Protein AF-0000000080752736 (afdb_homodimer)

Structure (mmCIF, N/CA/C/O backbone):
data_AF-0000000080752736-model_v1
#
loop_
_entity.id
_entity.type
_entity.pdbx_description
1 polymer 'SAM-dependent methyltransferase'
#
loop_
_atom_site.group_PDB
_atom_site.id
_atom_site.type_symbol
_atom_site.label_atom_id
_atom_site.label_alt_id
_atom_site.label_comp_id
_atom_site.label_asym_id
_atom_site.label_entity_id
_atom_site.label_seq_id
_atom_site.pdbx_PDB_ins_code
_atom_site.Cartn_x
_atom_site.Cartn_y
_atom_site.Cartn_z
_atom_site.occupancy
_atom_site.B_iso_or_equiv
_atom_site.auth_seq_id
_atom_site.auth_comp_id
_atom_site.auth_asym_id
_atom_site.auth_atom_id
_atom_site.pdbx_PDB_model_num
ATOM 1 N N . MET A 1 1 ? 102.438 51.156 50.875 1 28.03 1 MET A N 1
ATOM 2 C CA . MET A 1 1 ? 101.062 50.906 50.594 1 28.03 1 MET A CA 1
ATOM 3 C C . MET A 1 1 ? 100.812 50.75 49.094 1 28.03 1 MET A C 1
ATOM 5 O O . MET A 1 1 ? 99.812 51.281 48.562 1 28.03 1 MET A O 1
ATOM 9 N N . ARG A 1 2 ? 101.875 50.375 48.281 1 26.94 2 ARG A N 1
ATOM 10 C CA . ARG A 1 2 ? 102.062 50.5 46.844 1 26.94 2 ARG A CA 1
ATOM 11 C C . ARG A 1 2 ? 101.062 49.688 46.094 1 26.94 2 ARG A C 1
ATOM 13 O O . ARG A 1 2 ? 100.438 48.781 46.625 1 26.94 2 ARG A O 1
ATOM 20 N N . GLU A 1 3 ? 100.75 50.062 44.812 1 27.67 3 GLU A N 1
ATOM 21 C CA . GLU A 1 3 ? 99.938 50.125 43.562 1 27.67 3 GLU A CA 1
ATOM 22 C C . GLU A 1 3 ? 100 48.812 42.812 1 27.67 3 GLU A C 1
ATOM 24 O O . GLU A 1 3 ? 101 48.531 42.156 1 27.67 3 GLU A O 1
ATOM 29 N N . ARG A 1 4 ? 99.812 47.625 43.406 1 26.61 4 ARG A N 1
ATOM 30 C CA . ARG A 1 4 ? 99.938 46.344 42.688 1 26.61 4 ARG A CA 1
ATOM 31 C C . ARG A 1 4 ? 99.125 46.344 41.406 1 26.61 4 ARG A C 1
ATOM 33 O O . ARG A 1 4 ? 97.875 46.594 41.438 1 26.61 4 ARG A O 1
ATOM 40 N N . LYS A 1 5 ? 99.75 46.625 40.25 1 30.11 5 LYS A N 1
ATOM 41 C CA . LYS A 1 5 ? 99.375 46.688 38.844 1 30.11 5 LYS A CA 1
ATOM 42 C C . LYS A 1 5 ? 98.625 45.406 38.406 1 30.11 5 LYS A C 1
ATOM 44 O O . LYS A 1 5 ? 99.188 44.312 38.531 1 30.11 5 LYS A O 1
ATOM 49 N N . ALA A 1 6 ? 97.312 45.406 38.562 1 27.72 6 ALA A N 1
ATOM 50 C CA . ALA A 1 6 ? 96.312 44.375 38.25 1 27.72 6 ALA A CA 1
ATOM 51 C C . ALA A 1 6 ? 96.438 43.938 36.812 1 27.72 6 ALA A C 1
ATOM 53 O O . ALA A 1 6 ? 96.438 44.75 35.906 1 27.72 6 ALA A O 1
ATOM 54 N N . LYS A 1 7 ? 97.125 42.844 36.5 1 26 7 LYS A N 1
ATOM 55 C CA . LYS A 1 7 ? 97.375 42.094 35.281 1 26 7 LYS A CA 1
ATOM 56 C C . LYS A 1 7 ? 96.062 41.875 34.5 1 26 7 LYS A C 1
ATOM 58 O O . LYS A 1 7 ? 95.125 41.406 35.062 1 26 7 LYS A O 1
ATOM 63 N N . ARG A 1 8 ? 95.875 42.562 33.375 1 27.08 8 ARG A N 1
ATOM 64 C CA . ARG A 1 8 ? 94.875 42.75 32.312 1 27.08 8 ARG A CA 1
ATOM 65 C C . ARG A 1 8 ? 94.625 41.438 31.547 1 27.08 8 ARG A C 1
ATOM 67 O O . ARG A 1 8 ? 95.5 41 30.781 1 27.08 8 ARG A O 1
ATOM 74 N N . GLU A 1 9 ? 94.375 40.312 32.312 1 24.67 9 GLU A N 1
ATOM 75 C CA . GLU A 1 9 ? 94.312 39.062 31.562 1 24.67 9 GLU A CA 1
ATOM 76 C C . GLU A 1 9 ? 93.312 39.219 30.375 1 24.67 9 GLU A C 1
ATOM 78 O O . GLU A 1 9 ? 92.25 39.719 30.516 1 24.67 9 GLU A O 1
ATOM 83 N N . LYS A 1 10 ? 93.812 39.188 29.125 1 25.72 10 LYS A N 1
ATOM 84 C CA . LYS A 1 10 ? 93.375 39.281 27.75 1 25.72 10 LYS A CA 1
ATOM 85 C C . LYS A 1 10 ? 92.312 38.219 27.453 1 25.72 10 LYS A C 1
ATOM 87 O O . LYS A 1 10 ? 92.562 37 27.562 1 25.72 10 LYS A O 1
ATOM 92 N N . THR A 1 11 ? 91 38.312 27.938 1 28.19 11 THR A N 1
ATOM 93 C CA . THR A 1 11 ? 89.938 37.406 27.734 1 28.19 11 THR A CA 1
ATOM 94 C C . THR A 1 11 ? 89.688 37.156 26.25 1 28.19 11 THR A C 1
ATOM 96 O O . THR A 1 11 ? 89.562 38.125 25.484 1 28.19 11 THR A O 1
ATOM 99 N N . GLY A 1 12 ? 90.312 36.156 25.594 1 24.42 12 GLY A N 1
ATOM 100 C CA . GLY A 1 12 ? 90.312 35.688 24.234 1 24.42 12 GLY A CA 1
ATOM 101 C C . GLY A 1 12 ? 88.875 35.562 23.672 1 24.42 12 GLY A C 1
ATOM 102 O O . GLY A 1 12 ? 87.938 35.312 24.406 1 24.42 12 GLY A O 1
ATOM 103 N N . THR A 1 13 ? 88.5 36.375 22.672 1 28.17 13 THR A N 1
ATOM 104 C CA . THR A 1 13 ? 87.312 36.656 21.875 1 28.17 13 THR A CA 1
ATOM 105 C C . THR A 1 13 ? 86.812 35.406 21.141 1 28.17 13 THR A C 1
ATOM 107 O O . THR A 1 13 ? 87.562 34.844 20.328 1 28.17 13 THR A O 1
ATOM 110 N N . PRO A 1 14 ? 86.188 34.438 21.812 1 29.11 14 PRO A N 1
ATOM 111 C CA . PRO A 1 14 ? 85.875 33.25 21.062 1 29.11 14 PRO A CA 1
ATOM 112 C C . PRO A 1 14 ? 85.062 33.531 19.781 1 29.11 14 PRO A C 1
ATOM 114 O O . PRO A 1 14 ? 84.312 34.5 19.734 1 29.11 14 PRO A O 1
ATOM 117 N N . ALA A 1 15 ? 85.625 33.281 18.625 1 26.02 15 ALA A N 1
ATOM 118 C CA . ALA A 1 15 ? 85.125 33.406 17.266 1 26.02 15 ALA A CA 1
ATOM 119 C C . ALA A 1 15 ? 83.75 32.75 17.094 1 26.02 15 ALA A C 1
ATOM 121 O O . ALA A 1 15 ? 83.5 31.703 17.672 1 26.02 15 ALA A O 1
ATOM 122 N N . SER A 1 16 ? 82.688 33.5 16.641 1 25.53 16 SER A N 1
ATOM 123 C CA . SER A 1 16 ? 81.25 33.375 16.359 1 25.53 16 SER A CA 1
ATOM 124 C C . SER A 1 16 ? 81 32.406 15.203 1 25.53 16 SER A C 1
ATOM 126 O O . SER A 1 16 ? 81.5 32.625 14.094 1 25.53 16 SER A O 1
ATOM 128 N N . THR A 1 17 ? 81.125 31.062 15.398 1 27.03 17 THR A N 1
ATOM 129 C CA . THR A 1 17 ? 80.875 30.094 14.336 1 27.03 17 THR A CA 1
ATOM 130 C C . THR A 1 17 ? 79.5 30.328 13.703 1 27.03 17 THR A C 1
ATOM 132 O O . THR A 1 17 ? 78.5 30.391 14.414 1 27.03 17 THR A O 1
ATOM 135 N N . ALA A 1 18 ? 79.438 31.109 12.641 1 26.72 18 ALA A N 1
ATOM 136 C CA . ALA A 1 18 ? 78.375 31.469 11.75 1 26.72 18 ALA A CA 1
ATOM 137 C C . ALA A 1 18 ? 77.625 30.219 11.266 1 26.72 18 ALA A C 1
ATOM 139 O O . ALA A 1 18 ? 78.25 29.328 10.648 1 26.72 18 ALA A O 1
ATOM 140 N N . GLY A 1 19 ? 76.75 29.656 12.062 1 23.19 19 GLY A N 1
ATOM 141 C CA . GLY A 1 19 ? 75.938 28.484 11.758 1 23.19 19 GLY A CA 1
ATOM 142 C C . GLY A 1 19 ? 75.188 28.609 10.445 1 23.19 19 GLY A C 1
ATOM 143 O O . GLY A 1 19 ? 74.625 29.656 10.156 1 23.19 19 GLY A O 1
ATOM 144 N N . VAL A 1 20 ? 75.688 27.969 9.344 1 28.59 20 VAL A N 1
ATOM 145 C CA . VAL A 1 20 ? 75.125 27.812 8.008 1 28.59 20 VAL A CA 1
ATOM 146 C C . VAL A 1 20 ? 73.688 27.375 8.102 1 28.59 20 VAL A C 1
ATOM 148 O O . VAL A 1 20 ? 73.375 26.312 8.672 1 28.59 20 VAL A O 1
ATOM 151 N N . ARG A 1 21 ? 72.75 28.328 8.148 1 27.38 21 ARG A N 1
ATOM 152 C CA . ARG A 1 21 ? 71.312 28.125 8.094 1 27.38 21 ARG A CA 1
ATOM 153 C C . ARG A 1 21 ? 70.875 27.328 6.852 1 27.38 21 ARG A C 1
ATOM 155 O O . ARG A 1 21 ? 71.125 27.781 5.723 1 27.38 21 ARG A O 1
ATOM 162 N N . ARG A 1 22 ? 71.125 26.016 6.867 1 29.41 22 ARG A N 1
ATOM 163 C CA . ARG A 1 22 ? 70.625 25.188 5.781 1 29.41 22 ARG A CA 1
ATOM 164 C C . ARG A 1 22 ? 69.188 25.484 5.484 1 29.41 22 ARG A C 1
ATOM 166 O O . ARG A 1 22 ? 68.312 25.297 6.352 1 29.41 22 ARG A O 1
ATOM 173 N N . TRP A 1 23 ? 68.938 26.438 4.586 1 29.09 23 TRP A N 1
ATOM 174 C CA . TRP A 1 23 ? 67.625 26.719 4.039 1 29.09 23 TRP A CA 1
ATOM 175 C C . TRP A 1 23 ? 66.938 25.453 3.512 1 29.09 23 TRP A C 1
ATOM 177 O O . TRP A 1 23 ? 67.5 24.812 2.6 1 29.09 23 TRP A O 1
ATOM 187 N N . THR A 1 24 ? 66.625 24.469 4.398 1 27.28 24 THR A N 1
ATOM 188 C CA . THR A 1 24 ? 65.812 23.359 3.842 1 27.28 24 THR A CA 1
ATOM 189 C C . THR A 1 24 ? 64.625 23.906 3.047 1 27.28 24 THR A C 1
ATOM 191 O O . THR A 1 24 ? 63.812 24.625 3.588 1 27.28 24 THR A O 1
ATOM 194 N N . ILE A 1 25 ? 64.875 24.109 1.808 1 27.25 25 ILE A N 1
ATOM 195 C CA . ILE A 1 25 ? 63.844 24.438 0.853 1 27.25 25 ILE A CA 1
ATOM 196 C C . ILE A 1 25 ? 62.688 23.438 1.011 1 27.25 25 ILE A C 1
ATOM 198 O O . ILE A 1 25 ? 62.844 22.234 0.802 1 27.25 25 ILE A O 1
ATOM 202 N N . ALA A 1 26 ? 61.906 23.609 2.016 1 30.75 26 ALA A N 1
ATOM 203 C CA . ALA A 1 26 ? 60.688 22.781 2.061 1 30.75 26 ALA A CA 1
ATOM 204 C C . ALA A 1 26 ? 59.906 22.875 0.753 1 30.75 26 ALA A C 1
ATOM 206 O O . ALA A 1 26 ? 59.438 23.953 0.38 1 30.75 26 ALA A O 1
ATOM 207 N N . LEU A 1 27 ? 60.344 22.141 -0.278 1 32.66 27 LEU A N 1
ATOM 208 C CA . LEU A 1 27 ? 59.5 22.016 -1.467 1 32.66 27 LEU A CA 1
ATOM 209 C C . LEU A 1 27 ? 58.062 21.719 -1.085 1 32.66 27 LEU A C 1
ATOM 211 O O . LEU A 1 27 ? 57.781 20.703 -0.45 1 32.66 27 LEU A O 1
ATOM 215 N N . VAL A 1 28 ? 57.312 22.719 -0.854 1 31.55 28 VAL A N 1
ATOM 216 C CA . VAL A 1 28 ? 55.875 22.609 -0.73 1 31.55 28 VAL A CA 1
ATOM 217 C C . VAL A 1 28 ? 55.281 21.938 -1.975 1 31.55 28 VAL A C 1
ATOM 219 O O . VAL A 1 28 ? 55.344 22.5 -3.072 1 31.55 28 VAL A O 1
ATOM 222 N N . PHE A 1 29 ? 55.562 20.656 -2.104 1 31.23 29 PHE A N 1
ATOM 223 C CA . PHE A 1 29 ? 54.781 20 -3.166 1 31.23 29 PHE A CA 1
ATOM 224 C C . PHE A 1 29 ? 53.344 20.453 -3.129 1 31.23 29 PHE A C 1
ATOM 226 O O . PHE A 1 29 ? 52.688 20.406 -2.074 1 31.23 29 PHE A O 1
ATOM 233 N N . ALA A 1 30 ? 52.938 21.375 -3.986 1 29.97 30 ALA A N 1
ATOM 234 C CA . ALA A 1 30 ? 51.562 21.703 -4.273 1 29.97 30 ALA A CA 1
ATOM 235 C C . ALA A 1 30 ? 50.719 20.438 -4.477 1 29.97 30 ALA A C 1
ATOM 237 O O . ALA A 1 30 ? 51.031 19.609 -5.332 1 29.97 30 ALA A O 1
ATOM 238 N N . ALA A 1 31 ? 50.219 19.891 -3.422 1 28.36 31 ALA A N 1
ATOM 239 C CA . ALA A 1 31 ? 49.25 18.812 -3.545 1 28.36 31 ALA A CA 1
ATOM 240 C C . ALA A 1 31 ? 48.25 19.078 -4.668 1 28.36 31 ALA A C 1
ATOM 242 O O . ALA A 1 31 ? 47.719 20.188 -4.773 1 28.36 31 ALA A O 1
ATOM 243 N N . ARG A 1 32 ? 48.469 18.469 -5.82 1 32.56 32 ARG A N 1
ATOM 244 C CA . ARG A 1 32 ? 47.438 18.453 -6.871 1 32.56 32 ARG A CA 1
ATOM 245 C C . ARG A 1 32 ? 46.031 18.312 -6.285 1 32.56 32 ARG A C 1
ATOM 247 O O . ARG A 1 32 ? 45.812 17.516 -5.371 1 32.56 32 ARG A O 1
ATOM 254 N N . PRO A 1 33 ? 45.188 19.359 -6.492 1 29.11 33 PRO A N 1
ATOM 255 C CA . PRO A 1 33 ? 43.844 19.141 -6.02 1 29.11 33 PRO A CA 1
ATOM 256 C C . PRO A 1 33 ? 43.281 17.781 -6.449 1 29.11 33 PRO A C 1
ATOM 258 O O . PRO A 1 33 ? 43.438 17.391 -7.605 1 29.11 33 PRO A O 1
ATOM 261 N N . THR A 1 34 ? 43.344 16.797 -5.605 1 27.95 34 THR A N 1
ATOM 262 C CA . THR A 1 34 ? 42.531 15.602 -5.883 1 27.95 34 THR A CA 1
ATOM 263 C C . THR A 1 34 ? 41.156 15.984 -6.414 1 27.95 34 THR A C 1
ATOM 265 O O . THR A 1 34 ? 40.438 16.781 -5.797 1 27.95 34 THR A O 1
ATOM 268 N N . ARG A 1 35 ? 41.031 16 -7.723 1 26.84 35 ARG A N 1
ATOM 269 C CA . ARG A 1 35 ? 39.656 16 -8.25 1 26.84 35 ARG A CA 1
ATOM 270 C C . ARG A 1 35 ? 38.75 15.109 -7.422 1 26.84 35 ARG A C 1
ATOM 272 O O . ARG A 1 35 ? 38.938 13.891 -7.387 1 26.84 35 ARG A O 1
ATOM 279 N N . LEU A 1 36 ? 38.438 15.516 -6.258 1 28.45 36 LEU A N 1
ATOM 280 C CA . LEU A 1 36 ? 37.281 14.812 -5.715 1 28.45 36 LEU A CA 1
ATOM 281 C C . LEU A 1 36 ? 36.281 14.516 -6.809 1 28.45 36 LEU A C 1
ATOM 283 O O . LEU A 1 36 ? 35.688 15.445 -7.395 1 28.45 36 LEU A O 1
ATOM 287 N N . GLY A 1 37 ? 36.562 13.578 -7.668 1 27.92 37 GLY A N 1
ATOM 288 C CA . GLY A 1 37 ? 35.5 13.078 -8.516 1 27.92 37 GLY A CA 1
ATOM 289 C C . GLY A 1 37 ? 34.156 13.094 -7.828 1 27.92 37 GLY A C 1
ATOM 290 O O . GLY A 1 37 ? 33.969 12.5 -6.762 1 27.92 37 GLY A O 1
ATOM 291 N N . GLN A 1 38 ? 33.5 14.18 -7.824 1 26.17 38 GLN A N 1
ATOM 292 C CA . GLN A 1 38 ? 32.094 14.203 -7.527 1 26.17 38 GLN A CA 1
ATOM 293 C C . GLN A 1 38 ? 31.375 12.984 -8.109 1 26.17 38 GLN A C 1
ATOM 295 O O . GLN A 1 38 ? 31.031 12.969 -9.297 1 26.17 38 GLN A O 1
ATOM 300 N N . GLY A 1 39 ? 32 11.828 -8 1 26.42 39 GLY A N 1
ATOM 301 C CA . GLY A 1 39 ? 31.047 10.789 -8.352 1 26.42 39 GLY A CA 1
ATOM 302 C C . GLY A 1 39 ? 29.641 11.062 -7.844 1 26.42 39 GLY A C 1
ATOM 303 O O . GLY A 1 39 ? 29.422 11.133 -6.633 1 26.42 39 GLY A O 1
ATOM 304 N N . ALA A 1 40 ? 29.031 11.914 -8.414 1 29.05 40 ALA A N 1
ATOM 305 C CA . ALA A 1 40 ? 27.578 11.867 -8.195 1 29.05 40 ALA A CA 1
ATOM 306 C C . ALA A 1 40 ? 27.109 10.445 -7.918 1 29.05 40 ALA A C 1
ATOM 308 O O . ALA A 1 40 ? 27.344 9.539 -8.727 1 29.05 40 ALA A O 1
ATOM 309 N N . MET A 1 41 ? 27.281 9.953 -6.734 1 27.47 41 MET A N 1
ATOM 310 C CA . MET A 1 41 ? 26.531 8.734 -6.484 1 27.47 41 MET A CA 1
ATOM 311 C C . MET A 1 41 ? 25.234 8.711 -7.309 1 27.47 41 MET A C 1
ATOM 313 O O . MET A 1 41 ? 24.438 9.648 -7.238 1 27.47 41 MET A O 1
ATOM 317 N N . ASN A 1 42 ? 25.281 8.469 -8.523 1 29.73 42 ASN A N 1
ATOM 318 C CA . ASN A 1 42 ? 24.031 8.039 -9.148 1 29.73 42 ASN A CA 1
ATOM 319 C C . ASN A 1 42 ? 23.062 7.457 -8.125 1 29.73 42 ASN A C 1
ATOM 321 O O . ASN A 1 42 ? 23.312 6.387 -7.566 1 29.73 42 ASN A O 1
ATOM 325 N N . GLN A 1 43 ? 22.828 8.141 -7.035 1 31.45 43 GLN A N 1
ATOM 326 C CA . GLN A 1 43 ? 21.672 7.602 -6.312 1 31.45 43 GLN A CA 1
ATOM 327 C C . GLN A 1 43 ? 20.719 6.875 -7.258 1 31.45 43 GLN A C 1
ATOM 329 O O . GLN A 1 43 ? 19.875 7.508 -7.895 1 31.45 43 GLN A O 1
ATOM 334 N N . GLY A 1 44 ? 21.188 6.25 -8.289 1 36.5 44 GLY A N 1
ATOM 335 C CA . GLY A 1 44 ? 20.328 5.375 -9.078 1 36.5 44 GLY A CA 1
ATOM 336 C C . GLY A 1 44 ? 19.172 4.805 -8.281 1 36.5 44 GLY A C 1
ATOM 337 O O . GLY A 1 44 ? 19.344 4.348 -7.152 1 36.5 44 GLY A O 1
ATOM 338 N N . THR A 1 45 ? 18.078 5.473 -8.242 1 44.22 45 THR A N 1
ATOM 339 C CA . THR A 1 45 ? 16.922 4.754 -7.699 1 44.22 45 THR A CA 1
ATOM 340 C C . THR A 1 45 ? 17.125 3.246 -7.84 1 44.22 45 THR A C 1
ATOM 342 O O . THR A 1 45 ? 17.266 2.734 -8.953 1 44.22 45 THR A O 1
ATOM 345 N N . MET A 1 46 ? 18.062 2.686 -7.238 1 50.88 46 MET A N 1
ATOM 346 C CA . MET A 1 46 ? 18.125 1.23 -7.352 1 50.88 46 MET A CA 1
ATOM 347 C C . MET A 1 46 ? 16.75 0.637 -7.617 1 50.88 46 MET A C 1
ATOM 349 O O . MET A 1 46 ? 15.836 0.811 -6.816 1 50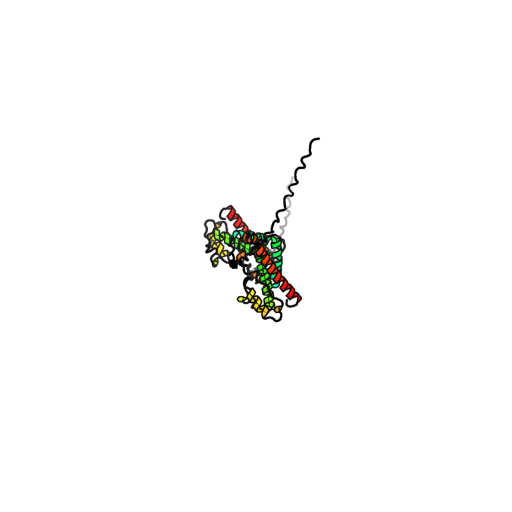.88 46 MET A O 1
ATOM 353 N N . ASP A 1 47 ? 16.312 0.704 -8.82 1 69.38 47 ASP A N 1
ATOM 354 C CA . ASP A 1 47 ? 15.125 -0.034 -9.234 1 69.38 47 ASP A CA 1
ATOM 355 C C . ASP A 1 47 ? 15.094 -1.431 -8.617 1 69.38 47 ASP A C 1
ATOM 357 O O . ASP A 1 47 ? 15.992 -2.242 -8.875 1 69.38 47 ASP A O 1
ATOM 361 N N . MET A 1 48 ? 14.555 -1.475 -7.398 1 85.75 48 MET A N 1
ATOM 362 C CA . MET A 1 48 ? 14.438 -2.773 -6.742 1 85.75 48 MET A CA 1
ATOM 363 C C . MET A 1 48 ? 13.68 -3.764 -7.613 1 85.75 48 MET A C 1
ATOM 365 O O . MET A 1 48 ? 12.562 -3.475 -8.055 1 85.75 48 MET A O 1
ATOM 369 N N . ASP A 1 49 ? 14.297 -4.867 -7.852 1 88.88 49 ASP A N 1
ATOM 370 C CA . ASP A 1 49 ? 13.703 -5.863 -8.742 1 88.88 49 ASP A CA 1
ATOM 371 C C . ASP A 1 49 ? 12.414 -6.43 -8.141 1 88.88 49 ASP A C 1
ATOM 373 O O . ASP A 1 49 ? 12.352 -6.703 -6.945 1 88.88 49 ASP A O 1
ATOM 377 N N . THR A 1 50 ? 11.516 -6.645 -9.023 1 94.88 50 THR A N 1
ATOM 378 C CA . THR A 1 50 ? 10.242 -7.242 -8.648 1 94.88 50 THR A CA 1
ATOM 379 C C . THR A 1 50 ? 10.414 -8.719 -8.297 1 94.88 50 THR A C 1
ATOM 381 O O . THR A 1 50 ? 11.141 -9.445 -8.992 1 94.88 50 THR A O 1
ATOM 384 N N . ASP A 1 51 ? 9.852 -9.172 -7.203 1 97.31 51 ASP A N 1
ATOM 385 C CA . ASP A 1 51 ? 9.727 -10.562 -6.773 1 97.31 51 ASP A CA 1
ATOM 386 C C . ASP A 1 51 ? 8.336 -10.836 -6.203 1 97.31 51 ASP A C 1
ATOM 388 O O . ASP A 1 51 ? 8.141 -10.797 -4.984 1 97.31 51 ASP A O 1
ATOM 392 N N . PHE A 1 52 ? 7.477 -11.234 -7.105 1 98.25 52 PHE A N 1
ATOM 393 C CA . PHE A 1 52 ? 6.078 -11.391 -6.727 1 98.25 52 PHE A CA 1
ATOM 394 C C . PHE A 1 52 ? 5.926 -12.469 -5.656 1 98.25 52 PHE A C 1
ATOM 396 O O . PHE A 1 52 ? 5.051 -12.375 -4.793 1 98.25 52 PHE A O 1
ATOM 403 N N . LEU A 1 53 ? 6.766 -13.422 -5.707 1 98.81 53 LEU A N 1
ATOM 404 C CA . LEU A 1 53 ? 6.625 -14.508 -4.738 1 98.81 53 LEU A CA 1
ATOM 405 C C . LEU A 1 53 ? 6.973 -14.031 -3.332 1 98.81 53 LEU A C 1
ATOM 407 O O . LEU A 1 53 ? 6.203 -14.234 -2.393 1 98.81 53 LEU A O 1
ATOM 411 N N . ASP A 1 54 ? 8.086 -13.422 -3.258 1 98.88 54 ASP A N 1
ATOM 412 C CA . ASP A 1 54 ? 8.461 -12.914 -1.942 1 98.88 54 ASP A CA 1
ATOM 413 C C . ASP A 1 54 ? 7.477 -11.852 -1.46 1 98.88 54 ASP A C 1
ATOM 415 O O . ASP A 1 54 ? 7.121 -11.812 -0.28 1 98.88 54 ASP A O 1
ATOM 419 N N . ALA A 1 55 ? 7.07 -10.984 -2.348 1 98.81 55 ALA A N 1
ATOM 420 C CA . ALA A 1 55 ? 6.109 -9.945 -1.988 1 98.81 55 ALA A CA 1
ATOM 421 C C . ALA A 1 55 ? 4.797 -10.562 -1.508 1 98.81 55 ALA A C 1
ATOM 423 O O . ALA A 1 55 ? 4.223 -10.109 -0.513 1 98.81 55 ALA A O 1
ATOM 424 N N . HIS A 1 56 ? 4.355 -11.594 -2.219 1 98.94 56 HIS A N 1
ATOM 425 C CA . HIS A 1 56 ? 3.164 -12.32 -1.799 1 98.94 56 HIS A CA 1
ATOM 426 C C . HIS A 1 56 ? 3.295 -12.812 -0.36 1 98.94 56 HIS A C 1
ATOM 428 O O . HIS A 1 56 ? 2.406 -12.578 0.462 1 98.94 56 HIS A O 1
ATOM 434 N N . ARG A 1 57 ? 4.367 -13.398 -0.066 1 98.88 57 ARG A N 1
ATOM 435 C CA . ARG A 1 57 ? 4.57 -14.008 1.246 1 98.88 57 ARG A CA 1
ATOM 436 C C . ARG A 1 57 ? 4.645 -12.938 2.336 1 98.88 57 ARG A C 1
ATOM 438 O O . ARG A 1 57 ? 3.98 -13.055 3.367 1 98.88 57 ARG A O 1
ATOM 445 N N . ARG A 1 58 ? 5.371 -11.969 2.053 1 98.75 58 ARG A N 1
ATOM 446 C CA . ARG A 1 58 ? 5.574 -10.984 3.109 1 98.75 58 ARG A CA 1
ATOM 447 C C . ARG A 1 58 ? 4.305 -10.18 3.363 1 98.75 58 ARG A C 1
ATOM 449 O O . ARG A 1 58 ? 4.008 -9.828 4.508 1 98.75 58 ARG A O 1
ATOM 456 N N . HIS A 1 59 ? 3.568 -9.844 2.318 1 98.94 59 HIS A N 1
ATOM 457 C CA . HIS A 1 59 ? 2.324 -9.109 2.527 1 98.94 59 HIS A CA 1
ATOM 458 C C . HIS A 1 59 ? 1.312 -9.945 3.295 1 98.94 59 HIS A C 1
ATOM 460 O O . HIS A 1 59 ? 0.582 -9.43 4.145 1 98.94 59 HIS A O 1
ATOM 466 N N . TRP A 1 60 ? 1.297 -11.234 3.049 1 98.94 60 TRP A N 1
ATOM 467 C CA . TRP A 1 60 ? 0.433 -12.109 3.834 1 98.94 60 TRP A CA 1
ATOM 468 C C . TRP A 1 60 ? 0.855 -12.117 5.301 1 98.94 60 TRP A C 1
ATOM 470 O O . TRP A 1 60 ? 0.029 -11.914 6.191 1 98.94 60 TRP A O 1
ATOM 480 N N . GLU A 1 61 ? 2.113 -12.336 5.527 1 98.94 61 GLU A N 1
ATOM 481 C CA . GLU A 1 61 ? 2.639 -12.422 6.887 1 98.94 61 GLU A CA 1
ATOM 482 C C . GLU A 1 61 ? 2.324 -11.156 7.68 1 98.94 61 GLU A C 1
ATOM 484 O O . GLU A 1 61 ? 1.88 -11.227 8.828 1 98.94 61 GLU A O 1
ATOM 489 N N . ASP A 1 62 ? 2.555 -10.07 7.039 1 98.94 62 ASP A N 1
ATOM 490 C CA . ASP A 1 62 ? 2.367 -8.797 7.73 1 98.94 62 ASP A CA 1
ATOM 491 C C . ASP A 1 62 ? 0.883 -8.469 7.883 1 98.94 62 ASP A C 1
ATOM 493 O O . ASP A 1 62 ? 0.477 -7.859 8.875 1 98.94 62 ASP A O 1
ATOM 497 N N . ALA A 1 63 ? 0.081 -8.844 6.895 1 98.94 63 ALA A N 1
ATOM 498 C CA . ALA A 1 63 ? -1.365 -8.695 7.039 1 98.94 63 ALA A CA 1
ATOM 499 C C . ALA A 1 63 ? -1.879 -9.477 8.242 1 98.94 63 ALA A C 1
ATOM 501 O O . ALA A 1 63 ? -2.707 -8.977 9.008 1 98.94 63 ALA A O 1
ATOM 502 N N . GLU A 1 64 ? -1.366 -10.656 8.422 1 98.94 64 GLU A N 1
ATOM 503 C CA . GLU A 1 64 ? -1.79 -11.492 9.539 1 98.94 64 GLU A CA 1
ATOM 504 C C . GLU A 1 64 ? -1.394 -10.867 10.875 1 98.94 64 GLU A C 1
ATOM 506 O O . GLU A 1 64 ? -2.17 -10.891 11.836 1 98.94 64 GLU A O 1
ATOM 511 N N . LEU A 1 65 ? -0.229 -10.367 10.875 1 98.88 65 LEU A N 1
ATOM 512 C CA . LEU A 1 65 ? 0.189 -9.68 12.102 1 98.88 65 LEU A CA 1
ATOM 513 C C . LEU A 1 65 ? -0.758 -8.531 12.43 1 98.88 65 LEU A C 1
ATOM 515 O O . LEU A 1 65 ? -1.18 -8.383 13.578 1 98.88 65 LEU A O 1
ATOM 519 N N . LEU A 1 66 ? -1.043 -7.746 11.453 1 98.94 66 LEU A N 1
ATOM 520 C CA . LEU A 1 66 ? -1.943 -6.617 11.656 1 98.94 66 LEU A CA 1
ATOM 521 C C . LEU A 1 66 ? -3.344 -7.098 12.016 1 98.94 66 LEU A C 1
ATOM 523 O O . LEU A 1 66 ? -3.984 -6.543 12.914 1 98.94 66 LEU A O 1
ATOM 527 N N . TYR A 1 67 ? -3.781 -8.133 11.367 1 98.81 67 TYR A N 1
ATOM 528 C CA . TYR A 1 67 ? -5.094 -8.711 11.641 1 98.81 67 TYR A CA 1
ATOM 529 C C . TYR A 1 67 ? -5.188 -9.18 13.086 1 98.81 67 TYR A C 1
ATOM 531 O O . TYR A 1 67 ? -6.168 -8.891 13.781 1 98.81 67 TYR A O 1
ATOM 539 N N . GLU A 1 68 ? -4.211 -9.789 13.531 1 98.44 68 GLU A N 1
ATOM 540 C CA . GLU A 1 68 ? -4.191 -10.359 14.875 1 98.44 68 GLU A CA 1
ATOM 541 C C . GLU A 1 68 ? -4.164 -9.266 15.945 1 98.44 68 GLU A C 1
ATOM 543 O O . GLU A 1 68 ? -4.5 -9.508 17.109 1 98.44 68 GLU A O 1
ATOM 548 N N . THR A 1 69 ? -3.795 -8.109 15.57 1 98.06 69 THR A N 1
ATOM 549 C CA . THR A 1 69 ? -3.744 -6.992 16.5 1 98.06 69 THR A CA 1
ATOM 550 C C . THR A 1 69 ? -4.883 -6.012 16.234 1 98.06 69 THR A C 1
ATOM 552 O O . THR A 1 69 ? -4.805 -4.844 16.625 1 98.06 69 THR A O 1
ATOM 555 N N . ALA A 1 70 ? -5.824 -6.422 15.477 1 98.25 70 ALA A N 1
ATOM 556 C CA . ALA A 1 70 ? -7.086 -5.723 15.234 1 98.25 70 ALA A CA 1
ATOM 557 C C . ALA A 1 70 ? -6.855 -4.434 14.453 1 98.25 70 ALA A C 1
ATOM 559 O O . ALA A 1 70 ? -7.535 -3.432 14.688 1 98.25 70 ALA A O 1
ATOM 560 N N . ARG A 1 71 ? -5.883 -4.48 13.641 1 98.56 71 ARG A N 1
ATOM 561 C CA . ARG A 1 71 ? -5.605 -3.387 12.719 1 98.56 71 ARG A CA 1
ATOM 562 C C . ARG A 1 71 ? -6.156 -3.686 11.328 1 98.56 71 ARG A C 1
ATOM 564 O O . ARG A 1 71 ? -5.395 -3.822 10.367 1 98.56 71 ARG A O 1
ATOM 571 N N . TRP A 1 72 ? -7.418 -3.551 11.188 1 98.69 72 TRP A N 1
ATOM 572 C CA . TRP A 1 72 ? -8.188 -4.141 10.094 1 98.69 72 TRP A CA 1
ATOM 573 C C . TRP A 1 72 ? -7.906 -3.426 8.773 1 98.69 72 TRP A C 1
ATOM 575 O O . TRP A 1 72 ? -7.797 -4.066 7.727 1 98.69 72 TRP A O 1
ATOM 585 N N . ALA A 1 73 ? -7.793 -2.148 8.797 1 98.75 73 ALA A N 1
ATOM 586 C CA . ALA A 1 73 ? -7.672 -1.366 7.566 1 98.75 73 ALA A CA 1
ATOM 587 C C . ALA A 1 73 ? -6.418 -1.752 6.793 1 98.75 73 ALA A C 1
ATOM 589 O O . ALA A 1 73 ? -6.492 -2.104 5.613 1 98.75 73 ALA A O 1
ATOM 590 N N . ASN A 1 74 ? -5.293 -1.71 7.453 1 98.94 74 ASN A N 1
ATOM 591 C CA . ASN A 1 74 ? -4.059 -2.016 6.738 1 98.94 74 ASN A CA 1
ATOM 592 C C . ASN A 1 74 ? -3.875 -3.52 6.555 1 98.94 74 ASN A C 1
ATOM 594 O O . ASN A 1 74 ? -3.223 -3.957 5.605 1 98.94 74 ASN A O 1
ATOM 598 N N . ALA A 1 75 ? -4.465 -4.355 7.469 1 98.94 75 ALA A N 1
ATOM 599 C CA . ALA A 1 75 ? -4.516 -5.781 7.156 1 98.94 75 ALA A CA 1
ATOM 600 C C . ALA A 1 75 ? -5.207 -6.031 5.82 1 98.94 75 ALA A C 1
ATOM 602 O O . ALA A 1 75 ? -4.68 -6.742 4.965 1 98.94 75 ALA A O 1
ATOM 603 N N . ASP A 1 76 ? -6.344 -5.422 5.672 1 98.94 76 ASP A N 1
ATOM 604 C CA . ASP A 1 76 ? -7.121 -5.57 4.449 1 98.94 76 ASP A CA 1
ATOM 605 C C . ASP A 1 76 ? -6.316 -5.129 3.229 1 98.94 76 ASP A C 1
ATOM 607 O O . ASP A 1 76 ? -6.312 -5.805 2.199 1 98.94 76 ASP A O 1
ATOM 611 N N . HIS A 1 77 ? -5.684 -4.004 3.34 1 98.88 77 HIS A N 1
ATOM 612 C CA . HIS A 1 77 ? -4.852 -3.488 2.258 1 98.88 77 HIS A CA 1
ATOM 613 C C . HIS A 1 77 ? -3.773 -4.49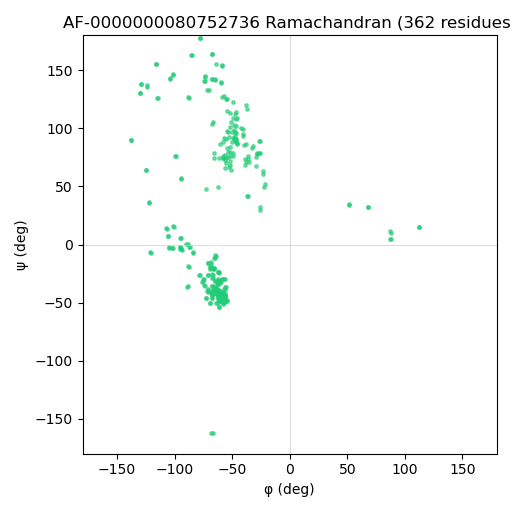2 1.864 1 98.88 77 HIS A C 1
ATOM 615 O O . HIS A 1 77 ? -3.611 -4.805 0.682 1 98.88 77 HIS A O 1
ATOM 621 N N . LEU A 1 78 ? -3.152 -5.051 2.84 1 98.94 78 LEU A N 1
ATOM 622 C CA . LEU A 1 78 ? -2.047 -5.965 2.572 1 98.94 78 LEU A CA 1
ATOM 623 C C . LEU A 1 78 ? -2.564 -7.312 2.074 1 98.94 78 LEU A C 1
ATOM 625 O O . LEU A 1 78 ? -1.914 -7.965 1.254 1 98.94 78 LEU A O 1
ATOM 629 N N . TYR A 1 79 ? -3.771 -7.723 2.486 1 98.94 79 TYR A N 1
ATOM 630 C CA . TYR A 1 79 ? -4.363 -8.922 1.913 1 98.94 79 TYR A CA 1
ATOM 631 C C . TYR A 1 79 ? -4.574 -8.766 0.412 1 98.94 79 TYR A C 1
ATOM 633 O O . TYR A 1 79 ? -4.305 -9.695 -0.359 1 98.94 79 TYR A O 1
ATOM 641 N N . GLY A 1 80 ? -5.07 -7.629 0.065 1 98.88 80 GLY A N 1
ATOM 642 C CA . GLY A 1 80 ? -5.23 -7.379 -1.359 1 98.88 80 GLY A CA 1
ATOM 643 C C . GLY A 1 80 ? -3.93 -7.465 -2.131 1 98.88 80 GLY A C 1
ATOM 644 O O . GLY A 1 80 ? -3.865 -8.109 -3.182 1 98.88 80 GLY A O 1
ATOM 645 N N . ILE A 1 81 ? -2.889 -6.879 -1.568 1 98.94 81 ILE A N 1
ATOM 646 C CA . ILE A 1 81 ? -1.594 -6.898 -2.236 1 98.94 81 ILE A CA 1
ATOM 647 C C . ILE A 1 81 ? -1.045 -8.32 -2.254 1 98.94 81 ILE A C 1
ATOM 649 O O . ILE A 1 81 ? -0.448 -8.75 -3.244 1 98.94 81 ILE A O 1
ATOM 653 N N . ALA A 1 82 ? -1.189 -9.039 -1.17 1 98.94 82 ALA A N 1
ATOM 654 C CA . ALA A 1 82 ? -0.736 -10.422 -1.108 1 98.94 82 ALA A CA 1
ATOM 655 C C . ALA A 1 82 ? -1.383 -11.258 -2.207 1 98.94 82 ALA A C 1
ATOM 657 O O . ALA A 1 82 ? -0.698 -12 -2.918 1 98.94 82 ALA A O 1
ATOM 658 N N . ALA A 1 83 ? -2.678 -11.117 -2.287 1 98.81 83 ALA A N 1
ATOM 659 C CA . ALA A 1 83 ? -3.396 -11.875 -3.311 1 98.81 83 ALA A CA 1
ATOM 660 C C . ALA A 1 83 ? -2.943 -11.469 -4.711 1 98.81 83 ALA A C 1
ATOM 662 O O . ALA A 1 83 ? -2.711 -12.32 -5.566 1 98.81 83 ALA A O 1
ATOM 663 N N . GLU A 1 84 ? -2.824 -10.219 -4.906 1 98.81 84 GLU A N 1
ATOM 664 C CA . GLU A 1 84 ? -2.383 -9.688 -6.195 1 98.81 84 GLU A CA 1
ATOM 665 C C . GLU A 1 84 ? -1.025 -10.266 -6.59 1 98.81 84 GLU A C 1
ATOM 667 O O . GLU A 1 84 ? -0.855 -10.758 -7.707 1 98.81 84 GLU A O 1
ATOM 672 N N . CYS A 1 85 ? -0.091 -10.266 -5.707 1 98.75 85 CYS A N 1
ATOM 673 C CA . CYS A 1 85 ? 1.261 -10.742 -5.977 1 98.75 85 CYS A CA 1
ATOM 674 C C . CYS A 1 85 ? 1.27 -12.242 -6.223 1 98.75 85 CYS A C 1
ATOM 676 O O . CYS A 1 85 ? 1.979 -12.727 -7.109 1 98.75 85 CYS A O 1
ATOM 678 N N . GLY A 1 86 ? 0.492 -12.961 -5.418 1 98.75 86 GLY A N 1
ATOM 679 C CA . GLY A 1 86 ? 0.392 -14.391 -5.656 1 98.75 86 GLY A CA 1
ATOM 680 C C . GLY A 1 86 ? -0.152 -14.734 -7.031 1 98.75 86 GLY A C 1
ATOM 681 O O . GLY A 1 86 ? 0.4 -15.586 -7.727 1 98.75 86 GLY A O 1
ATOM 682 N N . LEU A 1 87 ? -1.188 -14.062 -7.41 1 98.56 87 LEU A N 1
ATOM 683 C CA . LEU A 1 87 ? -1.776 -14.297 -8.727 1 98.56 87 LEU A CA 1
A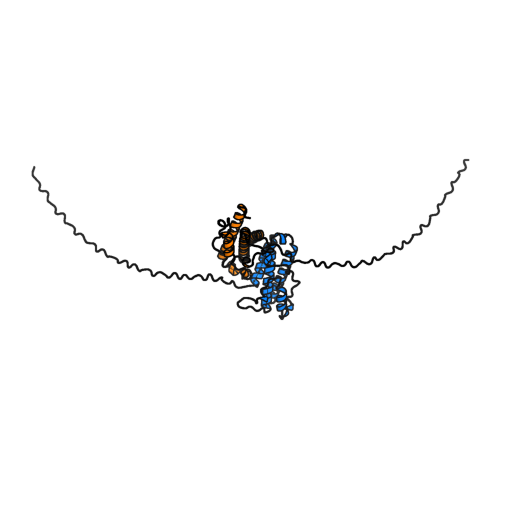TOM 684 C C . LEU A 1 87 ? -0.79 -13.938 -9.836 1 98.56 87 LEU A C 1
ATOM 686 O O . LEU A 1 87 ? -0.646 -14.688 -10.805 1 98.56 87 LEU A O 1
ATOM 690 N N . LYS A 1 88 ? -0.093 -12.875 -9.68 1 98.5 88 LYS A N 1
ATOM 691 C CA . LYS A 1 88 ? 0.868 -12.461 -10.703 1 98.5 88 LYS A CA 1
ATOM 692 C C . LYS A 1 88 ? 2.029 -13.453 -10.789 1 98.5 88 LYS A C 1
ATOM 694 O O . LYS A 1 88 ? 2.564 -13.695 -11.867 1 98.5 88 LYS A O 1
ATOM 699 N N . ARG A 1 89 ? 2.404 -13.977 -9.664 1 98.56 89 ARG A N 1
ATOM 700 C CA . ARG A 1 89 ? 3.451 -14.992 -9.695 1 98.56 89 ARG A CA 1
ATOM 701 C C . ARG A 1 89 ? 3.002 -16.219 -10.484 1 98.56 89 ARG A C 1
ATOM 703 O O . ARG A 1 89 ? 3.783 -16.797 -11.242 1 98.56 89 ARG A O 1
ATOM 710 N N . LEU A 1 90 ? 1.757 -16.625 -10.258 1 98.69 90 LEU A N 1
ATOM 711 C CA . LEU A 1 90 ? 1.207 -17.75 -11 1 98.69 90 LEU A CA 1
ATOM 712 C C . LEU A 1 90 ? 1.055 -17.406 -12.477 1 98.69 90 LEU A C 1
ATOM 714 O O . LEU A 1 90 ? 1.342 -18.234 -13.344 1 98.69 90 LEU A O 1
ATOM 718 N N . MET A 1 91 ? 0.628 -16.188 -12.758 1 98.44 91 MET A N 1
ATOM 719 C CA . MET A 1 91 ? 0.525 -15.75 -14.148 1 98.44 91 MET A CA 1
ATOM 720 C C . MET A 1 91 ? 1.874 -15.859 -14.852 1 98.44 91 MET A C 1
ATOM 722 O O . MET A 1 91 ? 1.943 -16.281 -16.016 1 98.44 91 MET A O 1
ATOM 726 N N . LEU A 1 92 ? 2.916 -15.484 -14.172 1 97.94 92 LEU A N 1
ATOM 727 C CA . LEU A 1 92 ? 4.254 -15.641 -14.734 1 97.94 92 LEU A CA 1
ATOM 728 C C . LEU A 1 92 ? 4.539 -17.094 -15.07 1 97.94 92 LEU A C 1
ATOM 730 O O . LEU A 1 92 ? 5.062 -17.406 -16.141 1 97.94 92 LEU A O 1
ATOM 734 N N . ALA A 1 93 ? 4.184 -17.984 -14.18 1 98.06 93 ALA A N 1
ATOM 735 C CA . ALA A 1 93 ? 4.395 -19.406 -14.391 1 98.06 93 ALA A CA 1
ATOM 736 C C . ALA A 1 93 ? 3.598 -19.906 -15.602 1 98.06 93 ALA A C 1
ATOM 738 O O . ALA A 1 93 ? 4.023 -20.828 -16.297 1 98.06 93 ALA A O 1
ATOM 739 N N . PHE A 1 94 ? 2.494 -19.266 -15.812 1 98.19 94 PHE A N 1
ATOM 740 C CA . PHE A 1 94 ? 1.615 -19.688 -16.891 1 98.19 94 PHE A CA 1
ATOM 741 C C . PHE A 1 94 ? 1.991 -18.984 -18.203 1 98.19 94 PHE A C 1
ATOM 743 O O . PHE A 1 94 ? 1.309 -19.141 -19.219 1 98.19 94 PHE A O 1
ATOM 750 N N . GLY A 1 95 ? 3.01 -18.156 -18.125 1 96.69 95 GLY A N 1
ATOM 751 C CA . GLY A 1 95 ? 3.543 -17.656 -19.375 1 96.69 95 GLY A CA 1
ATOM 752 C C . GLY A 1 95 ? 3.312 -16.156 -19.578 1 96.69 95 GLY A C 1
ATOM 753 O O . GLY A 1 95 ? 3.461 -15.648 -20.688 1 96.69 95 GLY A O 1
ATOM 754 N N . MET A 1 96 ? 2.949 -15.445 -18.516 1 97.44 96 MET A N 1
ATOM 755 C CA . MET A 1 96 ? 2.805 -13.992 -18.641 1 97.44 96 MET A CA 1
ATOM 756 C C . MET A 1 96 ? 4.105 -13.359 -19.125 1 97.44 96 MET A C 1
ATOM 758 O O . MET A 1 96 ? 5.16 -13.57 -18.516 1 97.44 96 MET A O 1
ATOM 762 N N . PRO A 1 97 ? 3.969 -12.586 -20.172 1 95.56 97 PRO A N 1
ATOM 763 C CA . PRO A 1 97 ? 5.199 -11.961 -20.672 1 95.56 97 PRO A CA 1
ATOM 764 C C . PRO A 1 97 ? 5.68 -10.82 -19.766 1 95.56 97 PRO A C 1
ATOM 766 O O . PRO A 1 97 ? 4.863 -10.109 -19.172 1 95.56 97 PRO A O 1
ATOM 769 N N . VAL A 1 98 ? 7 -10.688 -19.656 1 93.19 98 VAL A N 1
ATOM 770 C CA . VAL A 1 98 ? 7.648 -9.586 -18.953 1 93.19 98 VAL A CA 1
ATOM 771 C C . VAL A 1 98 ? 8.734 -8.977 -19.844 1 93.19 98 VAL A C 1
ATOM 773 O O . VAL A 1 98 ? 9.484 -9.703 -20.5 1 93.19 98 VAL A O 1
ATOM 776 N N . LYS A 1 99 ? 8.641 -7.691 -19.922 1 88.69 99 LYS A N 1
ATOM 777 C CA . LYS A 1 99 ? 9.672 -6.941 -20.641 1 88.69 99 LYS A CA 1
ATOM 778 C C . LYS A 1 99 ? 10.445 -6.035 -19.688 1 88.69 99 LYS A C 1
ATOM 780 O O . LYS A 1 99 ? 9.852 -5.219 -18.969 1 88.69 99 LYS A O 1
ATOM 785 N N . ASN A 1 100 ? 11.695 -6.133 -19.656 1 84.5 100 ASN A N 1
ATOM 786 C CA . ASN A 1 100 ? 12.547 -5.352 -18.766 1 84.5 100 ASN A CA 1
ATOM 787 C C . ASN A 1 100 ? 12.078 -5.445 -17.312 1 84.5 100 ASN A C 1
ATOM 789 O O . ASN A 1 100 ? 11.969 -4.43 -16.625 1 84.5 100 ASN A O 1
ATOM 793 N N . GLY A 1 101 ? 11.594 -6.598 -17 1 81.94 101 GLY A N 1
ATOM 794 C CA . GLY A 1 101 ? 11.211 -6.859 -15.609 1 81.94 101 GLY A CA 1
ATOM 795 C C . GLY A 1 101 ? 9.797 -6.426 -15.289 1 81.94 101 GLY A C 1
ATOM 796 O O . GLY A 1 101 ? 9.344 -6.566 -14.148 1 81.94 101 GLY A O 1
ATOM 797 N N . GLU A 1 102 ? 9.125 -5.98 -16.312 1 88.25 102 GLU A N 1
ATOM 798 C CA . GLU A 1 102 ? 7.781 -5.469 -16.062 1 88.25 102 GLU A CA 1
ATOM 799 C C . GLU A 1 102 ? 6.75 -6.191 -16.922 1 88.25 102 GLU A C 1
ATOM 801 O O . GLU A 1 102 ? 6.969 -6.402 -18.109 1 88.25 102 GLU A O 1
ATOM 806 N N . PRO A 1 103 ? 5.668 -6.5 -16.266 1 93.75 103 PRO A N 1
ATOM 807 C CA . PRO A 1 103 ? 4.574 -7.039 -17.078 1 93.75 103 PRO A CA 1
ATOM 808 C C . PRO A 1 103 ? 3.986 -6.004 -18.031 1 93.75 103 PRO A C 1
ATOM 810 O O . PRO A 1 103 ? 4.219 -4.801 -17.875 1 93.75 103 PRO A O 1
ATOM 813 N N . ASP A 1 104 ? 3.227 -6.574 -19.016 1 93 104 ASP A N 1
ATOM 814 C CA . ASP A 1 104 ? 2.436 -5.691 -19.875 1 93 104 ASP A CA 1
ATOM 815 C C . ASP A 1 104 ? 1.457 -4.859 -19.047 1 93 104 ASP A C 1
ATOM 817 O O . ASP A 1 104 ? 1.021 -5.285 -17.969 1 93 104 ASP A O 1
ATOM 821 N N . HIS A 1 105 ? 1.138 -3.75 -19.609 1 93.06 105 HIS A N 1
ATOM 822 C CA . HIS A 1 105 ? 0.266 -2.82 -18.906 1 93.06 105 HIS A CA 1
ATOM 823 C C . HIS A 1 105 ? -1.045 -3.488 -18.5 1 93.06 105 HIS A C 1
ATOM 825 O O . HIS A 1 105 ? -1.58 -3.221 -17.422 1 93.06 105 HIS A O 1
ATOM 831 N N . ARG A 1 106 ? -1.564 -4.344 -19.297 1 94.06 106 ARG A N 1
ATOM 832 C CA . ARG A 1 106 ? -2.838 -5.004 -19.031 1 94.06 106 ARG A CA 1
ATOM 833 C C . ARG A 1 106 ? -2.736 -5.918 -17.812 1 94.06 106 ARG A C 1
ATOM 835 O O . ARG A 1 106 ? -3.748 -6.25 -17.188 1 94.06 106 ARG A O 1
ATOM 842 N N . ASP A 1 107 ? -1.55 -6.266 -17.5 1 96.69 107 ASP A N 1
ATOM 843 C CA . ASP A 1 107 ? -1.337 -7.203 -16.406 1 96.69 107 ASP A CA 1
ATOM 844 C C . ASP A 1 107 ? -0.89 -6.473 -15.141 1 96.69 107 ASP A C 1
ATOM 846 O O . ASP A 1 107 ? -0.668 -7.098 -14.102 1 96.69 107 ASP A O 1
ATOM 850 N N . ARG A 1 108 ? -0.726 -5.156 -15.281 1 95.94 108 ARG A N 1
ATOM 851 C CA . ARG A 1 108 ? -0.353 -4.328 -14.133 1 95.94 108 ARG A CA 1
ATOM 852 C C . ARG A 1 108 ? -1.585 -3.723 -13.477 1 95.94 108 ARG A C 1
ATOM 854 O O . ARG A 1 108 ? -1.725 -2.498 -13.406 1 95.94 108 ARG A O 1
ATOM 861 N N . ARG A 1 109 ? -2.418 -4.621 -13.109 1 96.81 109 ARG A N 1
ATOM 862 C CA . ARG A 1 109 ? -3.67 -4.242 -12.461 1 96.81 109 ARG A CA 1
ATOM 863 C C . ARG A 1 109 ? -3.729 -4.77 -11.031 1 96.81 109 ARG A C 1
ATOM 865 O O . ARG A 1 109 ? -3.055 -5.746 -10.695 1 96.81 109 ARG A O 1
ATOM 872 N N . HIS A 1 110 ? -4.516 -4.074 -10.273 1 97.81 110 HIS A N 1
ATOM 873 C CA . HIS A 1 110 ? -4.676 -4.523 -8.898 1 97.81 110 HIS A CA 1
ATOM 874 C C . HIS A 1 110 ? -5.629 -5.711 -8.812 1 97.81 110 HIS A C 1
ATOM 876 O O . HIS A 1 110 ? -6.203 -6.125 -9.82 1 97.81 110 HIS A O 1
ATOM 882 N N . VAL A 1 111 ? -5.758 -6.148 -7.664 1 98.06 111 VAL A N 1
ATOM 883 C CA . VAL A 1 111 ? -6.359 -7.461 -7.449 1 98.06 111 VAL A CA 1
ATOM 884 C C . VAL A 1 111 ? -7.836 -7.422 -7.836 1 98.06 111 VAL A C 1
ATOM 886 O O . VAL A 1 111 ? -8.406 -8.438 -8.242 1 98.06 111 VAL A O 1
ATOM 889 N N . ASP A 1 112 ? -8.469 -6.328 -7.738 1 96.44 112 ASP A N 1
ATOM 890 C CA . ASP A 1 112 ? -9.883 -6.211 -8.086 1 96.44 112 ASP A CA 1
ATOM 891 C C . ASP A 1 112 ? -10.086 -6.375 -9.594 1 96.44 112 ASP A C 1
ATOM 893 O O . ASP A 1 112 ? -11.188 -6.711 -10.039 1 96.44 112 ASP A O 1
ATOM 897 N N . GLU A 1 113 ? -9.062 -6.277 -10.312 1 95.5 113 GLU A N 1
ATOM 898 C CA . GLU A 1 113 ? -9.203 -6.23 -11.766 1 95.5 113 GLU A CA 1
ATOM 899 C C . GLU A 1 113 ? -8.43 -7.367 -12.43 1 95.5 113 GLU A C 1
ATOM 901 O O . GLU A 1 113 ? -8.555 -7.586 -13.641 1 95.5 113 GLU A O 1
ATOM 906 N N . ILE A 1 114 ? -7.684 -8.117 -11.703 1 95.94 114 ILE A N 1
ATOM 907 C CA . ILE A 1 114 ? -6.688 -8.961 -12.359 1 95.94 114 ILE A CA 1
ATOM 908 C C . ILE A 1 114 ? -7.254 -10.359 -12.57 1 95.94 114 ILE A C 1
ATOM 910 O O . ILE A 1 114 ? -6.641 -11.195 -13.242 1 95.94 114 ILE A O 1
ATOM 914 N N . TRP A 1 115 ? -8.398 -10.609 -12.109 1 93.69 115 TRP A N 1
ATOM 915 C CA . TRP A 1 115 ? -8.969 -11.953 -12.094 1 93.69 115 TRP A CA 1
ATOM 916 C C . TRP A 1 115 ? -9.133 -12.492 -13.508 1 93.69 115 TRP A C 1
ATOM 918 O O . TRP A 1 115 ? -8.805 -13.648 -13.781 1 93.69 115 TRP A O 1
ATOM 928 N N . ALA A 1 116 ? -9.672 -11.695 -14.375 1 93.31 116 ALA A N 1
ATOM 929 C CA . ALA A 1 116 ? -9.867 -12.141 -15.75 1 93.31 116 ALA A CA 1
ATOM 930 C C . ALA A 1 116 ? -8.531 -12.422 -16.438 1 93.31 116 ALA A C 1
ATOM 932 O O . ALA A 1 116 ? -8.43 -13.352 -17.25 1 93.31 116 ALA A O 1
ATOM 933 N N . ARG A 1 117 ? -7.57 -11.633 -16.188 1 96.12 117 ARG A N 1
ATOM 934 C CA . ARG A 1 117 ? -6.242 -11.852 -16.75 1 96.12 117 ARG A CA 1
ATOM 935 C C . ARG A 1 117 ? -5.633 -13.148 -16.234 1 96.12 117 ARG A C 1
ATOM 937 O O . ARG A 1 117 ? -5.043 -13.914 -17 1 96.12 117 ARG A O 1
ATOM 944 N N . TYR A 1 118 ? -5.793 -13.375 -14.992 1 98.06 118 TYR A N 1
ATOM 945 C CA . TYR A 1 118 ? -5.336 -14.625 -14.398 1 98.06 118 TYR A CA 1
ATOM 946 C C . TYR A 1 118 ? -5.961 -15.82 -15.109 1 98.06 118 TYR A C 1
ATOM 948 O O . TYR A 1 118 ? -5.258 -16.75 -15.492 1 98.06 118 TYR A O 1
ATOM 956 N N . GLU A 1 119 ? -7.211 -15.711 -15.266 1 96.81 119 GLU A N 1
ATOM 957 C CA . GLU A 1 119 ? -7.941 -16.812 -15.891 1 96.81 119 GLU A CA 1
ATOM 958 C C . GLU A 1 119 ? -7.465 -17.062 -17.312 1 96.81 119 GLU A C 1
ATOM 960 O O . GLU A 1 119 ? -7.367 -18.203 -17.766 1 96.81 119 GLU A O 1
ATOM 965 N N . ALA A 1 120 ? -7.207 -16.016 -17.953 1 96.31 120 ALA A N 1
ATOM 966 C CA . ALA A 1 120 ? -6.734 -16.141 -19.328 1 96.31 120 ALA A CA 1
ATOM 967 C C . ALA A 1 120 ? -5.418 -16.922 -19.391 1 96.31 120 ALA A C 1
ATOM 969 O O . ALA A 1 120 ? -5.238 -17.781 -20.25 1 96.31 120 ALA A O 1
ATOM 970 N N . TYR A 1 121 ? -4.52 -16.656 -18.531 1 97.69 121 TYR A N 1
ATOM 971 C CA . TYR A 1 121 ? -3.24 -17.359 -18.5 1 97.69 121 TYR A CA 1
ATOM 972 C C . TYR A 1 121 ? -3.41 -18.781 -17.984 1 97.69 121 TYR A C 1
ATOM 974 O O . TYR A 1 121 ? -2.863 -19.719 -18.547 1 97.69 121 TYR A O 1
ATOM 982 N N . ARG A 1 122 ? -4.117 -18.875 -16.969 1 97.81 122 ARG A N 1
ATOM 983 C CA . ARG A 1 122 ? -4.336 -20.172 -16.328 1 97.81 122 ARG A CA 1
ATOM 984 C C . ARG A 1 122 ? -4.961 -21.156 -17.312 1 97.81 122 ARG A C 1
ATOM 986 O O . ARG A 1 122 ? -4.488 -22.281 -17.453 1 97.81 122 ARG A O 1
ATOM 993 N N . SER A 1 123 ? -6.008 -20.766 -17.938 1 96.62 123 SER A N 1
ATOM 994 C CA . SER A 1 123 ? -6.77 -21.656 -18.797 1 96.62 123 SER A CA 1
ATOM 995 C C . SER A 1 123 ? -5.969 -22.062 -20.031 1 96.62 123 SER A C 1
ATOM 997 O O . SER A 1 123 ? -6.227 -23.094 -20.641 1 96.62 123 SER A O 1
ATOM 999 N N . GLY A 1 124 ? -5.043 -21.219 -20.406 1 96.56 124 GLY A N 1
ATOM 1000 C CA . GLY A 1 124 ? -4.227 -21.484 -21.578 1 96.56 124 GLY A CA 1
ATOM 1001 C C . GLY A 1 124 ? -3.043 -22.391 -21.281 1 96.56 124 GLY A C 1
ATOM 1002 O O . GLY A 1 124 ? -2.332 -22.812 -22.203 1 96.56 124 GLY A O 1
ATOM 1003 N N . HIS A 1 125 ? -2.822 -22.688 -20.125 1 97 125 HIS A N 1
ATOM 1004 C CA . HIS A 1 125 ? -1.656 -23.469 -19.734 1 97 125 HIS A CA 1
ATOM 1005 C C . HIS A 1 125 ? -2.035 -24.922 -19.422 1 97 125 HIS A C 1
ATOM 1007 O O . HIS A 1 125 ? -3.084 -25.172 -18.828 1 97 125 HIS A O 1
ATOM 1013 N N . ALA A 1 126 ? -1.211 -25.828 -19.766 1 95.62 126 ALA A N 1
ATOM 1014 C CA . ALA A 1 126 ? -1.472 -27.266 -19.641 1 95.62 126 ALA A CA 1
ATOM 1015 C C . ALA A 1 126 ? -1.726 -27.656 -18.188 1 95.62 126 ALA A C 1
ATOM 1017 O O . ALA A 1 126 ? -2.568 -28.5 -17.906 1 95.62 126 ALA A O 1
ATOM 1018 N N . SER A 1 127 ? -1.077 -26.953 -17.25 1 95.12 127 SER A N 1
ATOM 1019 C CA . SER A 1 127 ? -1.195 -27.281 -15.836 1 95.12 127 SER A CA 1
ATOM 1020 C C . SER A 1 127 ? -2.26 -26.438 -15.156 1 95.12 127 SER A C 1
ATOM 1022 O O . SER A 1 127 ? -2.49 -26.562 -13.953 1 95.12 127 SER A O 1
ATOM 1024 N N . GLY A 1 128 ? -2.871 -25.547 -15.859 1 96.88 128 GLY A N 1
ATOM 1025 C CA . GLY A 1 128 ? -3.693 -24.5 -15.273 1 96.88 128 GLY A CA 1
ATOM 1026 C C . GLY A 1 128 ? -4.98 -25.031 -14.664 1 96.88 128 GLY A C 1
ATOM 1027 O O . GLY A 1 128 ? -5.574 -24.375 -13.797 1 96.88 128 GLY A O 1
ATOM 1028 N N . ALA A 1 129 ? -5.398 -26.188 -15.062 1 95.06 129 ALA A N 1
ATOM 1029 C CA . ALA A 1 129 ? -6.699 -26.719 -14.664 1 95.06 129 ALA A CA 1
ATOM 1030 C C . ALA A 1 129 ? -6.77 -26.906 -13.148 1 95.06 129 ALA A C 1
ATOM 1032 O O . ALA A 1 129 ? -7.848 -26.812 -12.555 1 95.06 129 ALA A O 1
ATOM 1033 N N . ARG A 1 130 ? -5.68 -27.047 -12.492 1 95.25 130 ARG A N 1
ATOM 1034 C CA . ARG A 1 130 ? -5.664 -27.344 -11.07 1 95.25 130 ARG A CA 1
ATOM 1035 C C . ARG A 1 130 ? -5.516 -26.062 -10.242 1 95.25 130 ARG A C 1
ATOM 1037 O O . ARG A 1 130 ? -5.465 -26.125 -9.016 1 95.25 130 ARG A O 1
ATOM 1044 N N . TYR A 1 131 ? -5.547 -24.953 -10.945 1 97.88 131 TYR A N 1
ATOM 1045 C CA . TYR A 1 131 ? -5.285 -23.703 -10.25 1 97.88 131 TYR A CA 1
ATOM 1046 C C . TYR A 1 131 ? -6.449 -22.734 -10.398 1 97.88 131 TYR A C 1
ATOM 1048 O O . TYR A 1 131 ? -6.25 -21.531 -10.531 1 97.88 131 TYR 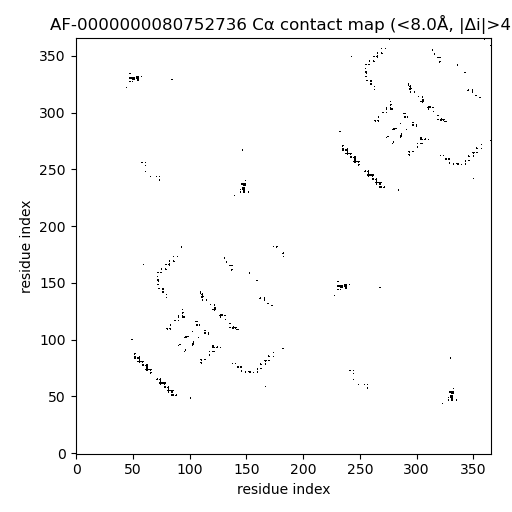A O 1
ATOM 1056 N N . THR A 1 132 ? -7.609 -23.266 -10.398 1 95.38 132 THR A N 1
ATOM 1057 C CA . THR A 1 132 ? -8.82 -22.453 -10.5 1 95.38 132 THR A CA 1
ATOM 1058 C C . THR A 1 132 ? -9.094 -21.734 -9.188 1 95.38 132 THR A C 1
ATOM 1060 O O . THR A 1 132 ? -8.797 -22.25 -8.109 1 95.38 132 THR A O 1
ATOM 1063 N N . LEU A 1 133 ? -9.531 -20.484 -9.391 1 88.38 133 LEU A N 1
ATOM 1064 C CA . LEU A 1 133 ? -9.953 -19.688 -8.242 1 88.38 133 LEU A CA 1
ATOM 1065 C C . LEU A 1 133 ? -11.469 -19.656 -8.141 1 88.38 133 LEU A C 1
ATOM 1067 O O . LEU A 1 133 ? -12.164 -19.672 -9.156 1 88.38 133 LEU A O 1
ATOM 1071 N N . ALA A 1 134 ? -11.797 -19.625 -6.832 1 82.12 134 ALA A N 1
ATOM 1072 C CA . ALA A 1 134 ? -13.219 -19.375 -6.582 1 82.12 134 ALA A CA 1
ATOM 1073 C C . ALA A 1 134 ? -13.625 -17.969 -7.016 1 82.12 134 ALA A C 1
ATOM 1075 O O . ALA A 1 134 ? -12.883 -17.297 -7.727 1 82.12 134 ALA A O 1
ATOM 1076 N N . THR A 1 135 ? -14.734 -17.484 -6.555 1 88.69 135 THR A N 1
ATOM 1077 C CA . THR A 1 135 ? -15.266 -16.156 -6.836 1 88.69 135 THR A CA 1
ATOM 1078 C C . THR A 1 135 ? -14.289 -15.07 -6.383 1 88.69 135 THR A C 1
ATOM 1080 O O . THR A 1 135 ? -13.602 -15.234 -5.371 1 88.69 135 THR A O 1
ATOM 1083 N N . ASN A 1 136 ? -14.234 -14.086 -7.273 1 94.81 136 ASN A N 1
ATOM 1084 C CA . ASN A 1 136 ? -13.406 -12.938 -6.926 1 94.81 136 ASN A CA 1
ATOM 1085 C C . ASN A 1 136 ? -13.984 -12.164 -5.742 1 94.81 136 ASN A C 1
ATOM 1087 O O . ASN A 1 136 ? -14.906 -11.359 -5.91 1 94.81 136 ASN A O 1
ATOM 1091 N N . VAL A 1 137 ? -13.414 -12.305 -4.66 1 96.88 137 VAL A N 1
ATOM 1092 C CA . VAL A 1 137 ? -13.93 -11.664 -3.457 1 96.88 137 VAL A CA 1
ATOM 1093 C C . VAL A 1 137 ? -13.352 -10.258 -3.332 1 96.88 137 VAL A C 1
ATOM 1095 O O . VAL A 1 137 ? -13.695 -9.516 -2.408 1 96.88 137 VAL A O 1
ATOM 1098 N N . PHE A 1 138 ? -12.469 -9.867 -4.27 1 97.81 138 PHE A N 1
ATOM 1099 C CA . PHE A 1 138 ? -11.766 -8.602 -4.148 1 97.81 138 PHE A CA 1
ATOM 1100 C C . PHE A 1 138 ? -12.414 -7.535 -5.027 1 97.81 138 PHE A C 1
ATOM 1102 O O . PHE A 1 138 ? -11.812 -6.488 -5.285 1 97.81 138 PHE A O 1
ATOM 1109 N N . THR A 1 139 ? -13.602 -7.758 -5.508 1 96.81 139 THR A N 1
ATOM 1110 C CA . THR A 1 139 ? -14.242 -6.809 -6.406 1 96.81 139 THR A CA 1
ATOM 1111 C C . THR A 1 139 ? -14.438 -5.457 -5.719 1 96.81 139 THR A C 1
ATOM 1113 O O . THR A 1 139 ? -14.484 -4.422 -6.383 1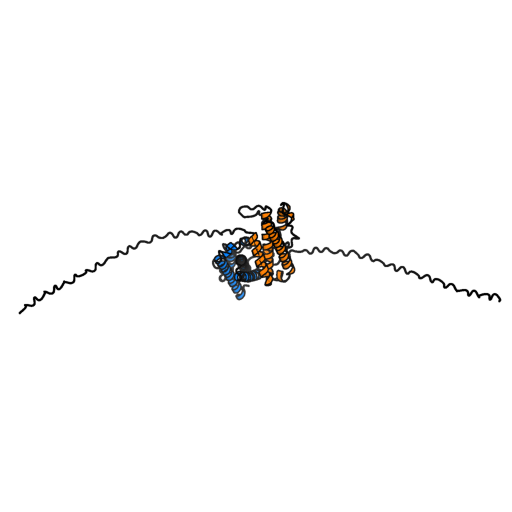 96.81 139 THR A O 1
ATOM 1116 N N . ASP A 1 140 ? -14.492 -5.453 -4.414 1 96.81 140 ASP A N 1
ATOM 1117 C CA . ASP A 1 140 ? -14.711 -4.215 -3.672 1 96.81 140 ASP A CA 1
ATOM 1118 C C . ASP A 1 140 ? -13.422 -3.732 -3.01 1 96.81 140 ASP A C 1
ATOM 1120 O O . ASP A 1 140 ? -13.453 -2.826 -2.174 1 96.81 140 ASP A O 1
ATOM 1124 N N . TRP A 1 141 ? -12.336 -4.336 -3.289 1 97.69 141 TRP A N 1
ATOM 1125 C CA . TRP A 1 141 ? -11.023 -3.875 -2.842 1 97.69 141 TRP A CA 1
ATOM 1126 C C . TRP A 1 141 ? -10.422 -2.889 -3.838 1 97.69 141 TRP A C 1
ATOM 1128 O O . TRP A 1 141 ? -10.336 -3.176 -5.035 1 97.69 141 TRP A O 1
ATOM 1138 N N . LYS A 1 142 ? -10.039 -1.753 -3.352 1 97.38 142 LYS A N 1
ATOM 1139 C CA . LYS A 1 142 ? -9.352 -0.748 -4.152 1 97.38 142 LYS A CA 1
ATOM 1140 C C . LYS A 1 142 ? -8.078 -0.27 -3.459 1 97.38 142 LYS A C 1
ATOM 1142 O O . LYS A 1 142 ? -8.07 -0.04 -2.248 1 97.38 142 LYS A O 1
ATOM 1147 N N . ALA A 1 143 ? -7.066 -0.136 -4.246 1 97.19 143 ALA A N 1
ATOM 1148 C CA . ALA A 1 143 ? -5.816 0.363 -3.686 1 97.19 143 ALA A CA 1
ATOM 1149 C C . ALA A 1 143 ? -6.02 1.716 -3.01 1 97.19 143 ALA A C 1
ATOM 1151 O O . ALA A 1 143 ? -5.363 2.021 -2.008 1 97.19 143 ALA A O 1
ATOM 1152 N N . ALA A 1 144 ? -6.934 2.49 -3.459 1 96.31 144 ALA A N 1
ATOM 1153 C CA . ALA A 1 144 ? -7.18 3.842 -2.961 1 96.31 144 ALA A CA 1
ATOM 1154 C C . ALA A 1 144 ? -7.781 3.809 -1.559 1 96.31 144 ALA A C 1
ATOM 1156 O O . ALA A 1 144 ? -7.785 4.82 -0.854 1 96.31 144 ALA A O 1
ATOM 1157 N N . GLN A 1 145 ? -8.266 2.676 -1.181 1 97.56 145 GLN A N 1
ATOM 1158 C CA . GLN A 1 145 ? -8.828 2.561 0.159 1 97.56 145 GLN A CA 1
ATOM 1159 C C . GLN A 1 145 ? -7.758 2.754 1.228 1 97.56 145 GLN A C 1
ATOM 1161 O O . GLN A 1 145 ? -8.07 2.953 2.402 1 97.56 145 GLN A O 1
ATOM 1166 N N . ARG A 1 146 ? -6.488 2.797 0.798 1 97.62 146 ARG A N 1
ATOM 1167 C CA . ARG A 1 146 ? -5.383 3.088 1.703 1 97.62 146 ARG A CA 1
ATOM 1168 C C . ARG A 1 146 ? -5.477 4.512 2.242 1 97.62 146 ARG A C 1
ATOM 1170 O O . ARG A 1 146 ? -4.848 4.84 3.25 1 97.62 146 ARG A O 1
ATOM 1177 N N . TYR A 1 147 ? -6.336 5.273 1.664 1 97.31 147 TYR A N 1
ATOM 1178 C CA . TYR A 1 147 ? -6.484 6.656 2.094 1 97.31 147 TYR A CA 1
ATOM 1179 C C . TYR A 1 147 ? -7.754 6.84 2.916 1 97.31 147 TYR A C 1
ATOM 1181 O O . TYR A 1 147 ? -8.023 7.938 3.414 1 97.31 147 TYR A O 1
ATOM 1189 N N . SER A 1 148 ? -8.547 5.812 3.098 1 97.19 148 SER A N 1
ATOM 1190 C CA . SER A 1 148 ? -9.852 5.91 3.744 1 97.19 148 SER A CA 1
ATOM 1191 C C . SER A 1 148 ? -9.727 5.805 5.262 1 97.19 148 SER A C 1
ATOM 1193 O O . SER A 1 148 ? -8.711 5.332 5.773 1 97.19 148 SER A O 1
ATOM 1195 N N . HIS A 1 149 ? -10.758 6.223 5.93 1 97.81 149 HIS A N 1
ATOM 1196 C CA . HIS A 1 149 ? -10.805 6.125 7.387 1 97.81 149 HIS A CA 1
ATOM 1197 C C . HIS A 1 149 ? -10.875 4.672 7.84 1 97.81 149 HIS A C 1
ATOM 1199 O O . HIS A 1 149 ? -11.586 3.863 7.242 1 97.81 149 HIS A O 1
ATOM 1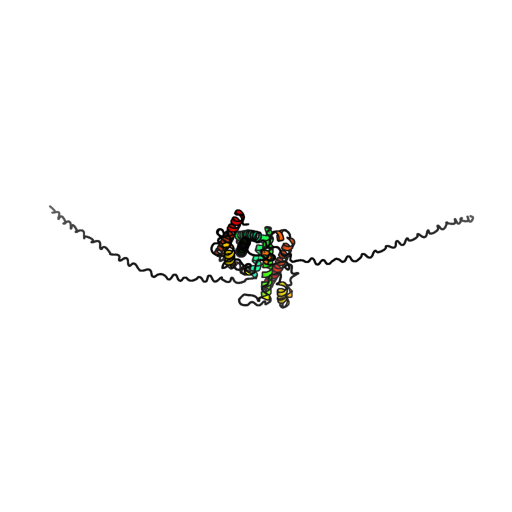205 N N . ARG A 1 150 ? -10.195 4.402 8.93 1 98.12 150 ARG A N 1
ATOM 1206 C CA . ARG A 1 150 ? -10.109 3.029 9.422 1 98.12 150 ARG A CA 1
ATOM 1207 C C . ARG A 1 150 ? -11.469 2.523 9.883 1 98.12 150 ARG A C 1
ATOM 1209 O O . ARG A 1 150 ? -11.727 1.318 9.875 1 98.12 150 ARG A O 1
ATOM 1216 N N . ARG A 1 151 ? -12.398 3.402 10.203 1 97.62 151 ARG A N 1
ATOM 1217 C CA . ARG A 1 151 ? -13.695 3 10.727 1 97.62 151 ARG A CA 1
ATOM 1218 C C . ARG A 1 151 ? -14.469 2.172 9.703 1 97.62 151 ARG A C 1
ATOM 1220 O O . ARG A 1 151 ? -15.273 1.315 10.07 1 97.62 151 ARG A O 1
ATOM 1227 N N . HIS A 1 152 ? -14.258 2.465 8.438 1 97.31 152 HIS A N 1
ATOM 1228 C CA . HIS A 1 152 ? -14.938 1.706 7.391 1 97.31 152 HIS A CA 1
ATOM 1229 C C . HIS A 1 152 ? -14.602 0.222 7.48 1 97.31 152 HIS A C 1
ATOM 1231 O O . HIS A 1 152 ? -15.438 -0.628 7.168 1 97.31 152 HIS A O 1
ATOM 1237 N N . PHE A 1 153 ? -13.43 -0.068 7.961 1 98.19 153 PHE A N 1
ATOM 1238 C CA . PHE A 1 153 ? -12.969 -1.447 8.078 1 98.19 153 PHE A CA 1
ATOM 1239 C C . PHE A 1 153 ? -13.383 -2.041 9.422 1 98.19 153 PHE A C 1
ATOM 1241 O O . PHE A 1 153 ? -13.742 -3.219 9.5 1 98.19 153 PHE A O 1
ATOM 1248 N N . ASP A 1 154 ? -13.359 -1.205 10.406 1 96.88 154 ASP A N 1
ATOM 1249 C CA . ASP A 1 154 ? -13.805 -1.634 11.727 1 96.88 154 ASP A CA 1
ATOM 1250 C C . ASP A 1 154 ? -15.273 -2.043 11.695 1 96.88 154 ASP A C 1
ATOM 1252 O O . ASP A 1 154 ? -15.68 -2.984 12.383 1 96.88 154 ASP A O 1
ATOM 1256 N N . GLN A 1 155 ? -15.977 -1.385 10.906 1 96.5 155 GLN A N 1
ATOM 1257 C CA . GLN A 1 155 ? -17.422 -1.574 10.875 1 96.5 155 GLN A CA 1
ATOM 1258 C C . GLN A 1 155 ? -17.812 -2.697 9.922 1 96.5 155 GLN A C 1
ATOM 1260 O O . GLN A 1 155 ? -18.938 -3.195 9.969 1 96.5 155 GLN A O 1
ATOM 1265 N N . ASP A 1 156 ? -16.953 -3.016 9.062 1 96.31 156 ASP A N 1
ATOM 1266 C CA . ASP A 1 156 ? -17.219 -4.07 8.086 1 96.31 156 ASP A CA 1
ATOM 1267 C C . ASP A 1 156 ? -16.141 -5.148 8.133 1 96.31 156 ASP A C 1
ATOM 1269 O O . ASP A 1 156 ? -15.5 -5.434 7.117 1 96.31 156 ASP A O 1
ATOM 1273 N N . ARG A 1 157 ? -16.047 -5.801 9.172 1 97.62 157 ARG A N 1
ATOM 1274 C CA . ARG A 1 157 ? -15.016 -6.809 9.391 1 97.62 157 ARG A CA 1
ATOM 1275 C C . ARG A 1 157 ? -15.266 -8.039 8.523 1 97.62 157 ARG A C 1
ATOM 1277 O O . ARG A 1 157 ? -14.328 -8.773 8.195 1 97.62 157 ARG A O 1
ATOM 1284 N N . ASP A 1 158 ? -16.469 -8.297 8.164 1 97.69 158 ASP A N 1
ATOM 1285 C CA . ASP A 1 158 ? -16.781 -9.422 7.285 1 97.69 158 ASP A CA 1
ATOM 1286 C C . ASP A 1 158 ? -16.078 -9.266 5.941 1 97.69 158 ASP A C 1
ATOM 1288 O O . ASP A 1 158 ? -15.602 -10.25 5.367 1 97.69 158 ASP A O 1
ATOM 1292 N N . ARG A 1 159 ? -16.078 -8.07 5.492 1 97.62 159 ARG A N 1
ATOM 1293 C CA . ARG A 1 159 ? -15.367 -7.789 4.246 1 97.62 159 ARG A CA 1
ATOM 1294 C C . ARG A 1 159 ? -13.875 -8.086 4.379 1 97.62 159 ARG A C 1
ATOM 1296 O O . ARG A 1 159 ? -13.281 -8.688 3.486 1 97.62 159 ARG A O 1
ATOM 1303 N N . VAL A 1 160 ? -13.305 -7.645 5.469 1 98.69 160 VAL A N 1
ATOM 1304 C CA . VAL A 1 160 ? -11.891 -7.906 5.723 1 98.69 160 VAL A CA 1
ATOM 1305 C C . VAL A 1 160 ? -11.648 -9.414 5.789 1 98.69 160 VAL A C 1
ATOM 1307 O O . VAL A 1 160 ? -10.672 -9.914 5.223 1 98.69 160 VAL A O 1
ATOM 1310 N N . GLN A 1 161 ? -12.523 -10.109 6.445 1 98.56 161 GLN A N 1
ATOM 1311 C CA . GLN A 1 161 ? -12.406 -11.555 6.562 1 98.56 161 GLN A CA 1
ATOM 1312 C C . GLN A 1 161 ? -12.523 -12.234 5.199 1 98.56 161 GLN A C 1
ATOM 1314 O O . GLN A 1 161 ? -11.828 -13.219 4.926 1 98.56 161 GLN A O 1
ATOM 1319 N N . ALA A 1 162 ? -13.375 -11.742 4.387 1 98.44 162 ALA A N 1
ATOM 1320 C CA . ALA A 1 162 ? -13.516 -12.289 3.039 1 98.44 162 ALA A CA 1
ATOM 1321 C C . ALA A 1 162 ? -12.227 -12.102 2.24 1 98.44 162 ALA A C 1
ATOM 1323 O O . ALA A 1 162 ? -11.789 -13.016 1.533 1 98.44 162 ALA A O 1
ATOM 1324 N N . HIS A 1 163 ? -11.656 -10.953 2.359 1 98.75 163 HIS A N 1
ATOM 1325 C CA . HIS A 1 163 ? -10.398 -10.695 1.668 1 98.75 163 HIS A CA 1
ATOM 1326 C C . HIS A 1 163 ? -9.273 -11.562 2.227 1 98.75 163 HIS A C 1
ATOM 1328 O O . HIS A 1 163 ? -8.43 -12.055 1.473 1 98.75 163 HIS A O 1
ATOM 1334 N N . ARG A 1 164 ? -9.289 -11.727 3.504 1 98.88 164 ARG A N 1
ATOM 1335 C CA . ARG A 1 164 ? -8.32 -12.633 4.121 1 98.88 164 ARG A CA 1
ATOM 1336 C C . ARG A 1 164 ? -8.461 -14.039 3.559 1 98.88 164 ARG A C 1
ATOM 1338 O O . ARG A 1 164 ? -7.465 -14.672 3.199 1 98.88 164 ARG A O 1
ATOM 1345 N N . ALA A 1 165 ? -9.633 -14.484 3.521 1 98.5 165 ALA A N 1
ATOM 1346 C CA . ALA A 1 165 ? -9.891 -15.812 2.986 1 98.5 165 ALA A CA 1
ATOM 1347 C C . ALA A 1 165 ? -9.477 -15.914 1.521 1 98.5 165 ALA A C 1
ATOM 1349 O O . ALA A 1 165 ? -8.93 -16.922 1.091 1 98.5 165 ALA A O 1
ATOM 1350 N N . GLY A 1 166 ? -9.773 -14.891 0.786 1 98.25 166 GLY A N 1
ATOM 1351 C CA . GLY A 1 166 ? -9.336 -14.852 -0.601 1 98.25 166 GLY A CA 1
ATOM 1352 C C . GLY A 1 166 ? -7.828 -14.922 -0.754 1 98.25 166 GLY A C 1
ATOM 1353 O O . GLY A 1 166 ? -7.316 -15.68 -1.58 1 98.25 166 GLY A O 1
ATOM 1354 N N . ALA A 1 167 ? -7.164 -14.156 0.037 1 98.69 167 ALA A N 1
ATOM 1355 C CA . ALA A 1 167 ? -5.703 -14.172 0.01 1 98.69 167 ALA A CA 1
ATOM 1356 C C . ALA A 1 167 ? -5.164 -15.531 0.44 1 98.69 167 ALA A C 1
ATOM 1358 O O . ALA A 1 167 ? -4.172 -16.016 -0.113 1 98.69 167 ALA A O 1
ATOM 1359 N N . ASP A 1 168 ? -5.801 -16.125 1.391 1 98.62 168 ASP A N 1
ATOM 1360 C CA . ASP A 1 168 ? -5.41 -17.453 1.839 1 98.62 168 ASP A CA 1
ATOM 1361 C C . ASP A 1 168 ? -5.609 -18.484 0.73 1 98.62 168 ASP A C 1
ATOM 1363 O O . ASP A 1 168 ? -4.82 -19.422 0.602 1 98.62 168 ASP A O 1
ATOM 1367 N N . GLY A 1 169 ? -6.676 -18.312 0.039 1 98.19 169 GLY A N 1
ATOM 1368 C CA . GLY A 1 169 ? -6.867 -19.172 -1.119 1 98.19 169 GLY A CA 1
ATOM 1369 C C . GLY A 1 169 ? -5.734 -19.078 -2.125 1 98.19 169 GLY A C 1
ATOM 1370 O O . GLY A 1 169 ? -5.258 -20.109 -2.627 1 98.19 169 GLY A O 1
ATOM 1371 N N . VAL A 1 170 ? -5.32 -17.922 -2.416 1 98.5 170 VAL A N 1
ATOM 1372 C CA . VAL A 1 170 ? -4.207 -17.719 -3.334 1 98.5 170 VAL A CA 1
ATOM 1373 C C . VAL A 1 170 ? -2.936 -18.328 -2.75 1 98.5 170 VAL A C 1
ATOM 1375 O O . VAL A 1 170 ? -2.148 -18.938 -3.469 1 98.5 170 VAL A O 1
ATOM 1378 N N . ARG A 1 171 ? -2.75 -18.141 -1.481 1 98.62 171 ARG A N 1
ATOM 1379 C CA . ARG A 1 171 ? -1.621 -18.781 -0.802 1 98.62 171 ARG A CA 1
ATOM 1380 C C . ARG A 1 171 ? -1.644 -20.281 -0.982 1 98.62 171 ARG A C 1
ATOM 1382 O O . ARG A 1 171 ? -0.598 -20.906 -1.18 1 98.62 171 ARG A O 1
ATOM 1389 N N . GLY A 1 172 ? -2.805 -20.844 -0.85 1 98.25 172 GLY A N 1
ATOM 1390 C CA . GLY A 1 172 ? -2.947 -22.266 -1.095 1 98.25 172 GLY A CA 1
ATOM 1391 C C . GLY A 1 172 ? -2.512 -22.672 -2.488 1 98.25 172 GLY A C 1
ATOM 1392 O O . GLY A 1 172 ? -1.835 -23.688 -2.656 1 98.25 172 GLY A O 1
ATOM 1393 N N . LEU A 1 173 ? -2.906 -21.922 -3.473 1 98.5 173 LEU A N 1
ATOM 1394 C CA . LEU A 1 173 ? -2.512 -22.203 -4.848 1 98.5 173 LEU A CA 1
ATOM 1395 C C . LEU A 1 173 ? -1 -22.094 -5.016 1 98.5 173 LEU A C 1
ATOM 1397 O O . LEU A 1 173 ? -0.386 -22.891 -5.727 1 98.5 173 LEU A O 1
ATOM 1401 N N . ILE A 1 174 ? -0.418 -21.125 -4.41 1 98.81 174 ILE A N 1
ATOM 1402 C CA . ILE A 1 174 ? 1.031 -20.969 -4.441 1 98.81 174 ILE A CA 1
ATOM 1403 C C . ILE A 1 174 ? 1.697 -22.188 -3.822 1 98.81 174 ILE A C 1
ATOM 1405 O O . ILE A 1 174 ? 2.654 -22.734 -4.379 1 98.81 174 ILE A O 1
ATOM 1409 N N . GLY A 1 175 ? 1.188 -22.578 -2.658 1 98.62 175 GLY A N 1
ATOM 1410 C CA . GLY A 1 175 ? 1.705 -23.797 -2.033 1 98.62 175 GLY A CA 1
ATOM 1411 C C . GLY A 1 175 ? 1.606 -25.016 -2.926 1 98.62 175 GLY A C 1
ATOM 1412 O O . GLY A 1 175 ? 2.547 -25.812 -3.008 1 98.62 175 GLY A O 1
ATOM 1413 N N . GLN A 1 176 ? 0.526 -25.156 -3.562 1 98.44 176 GLN A N 1
ATOM 1414 C CA . GLN A 1 176 ? 0.333 -26.25 -4.5 1 98.44 176 GLN A CA 1
ATOM 1415 C C . GLN A 1 176 ? 1.34 -26.188 -5.645 1 98.44 176 GLN A C 1
ATOM 1417 O O . GLN A 1 176 ? 1.931 -27.203 -6.016 1 98.44 176 GLN A O 1
ATOM 1422 N N . ALA A 1 177 ? 1.426 -25.016 -6.215 1 98.69 177 ALA A N 1
ATOM 1423 C CA . ALA A 1 177 ? 2.348 -24.812 -7.332 1 98.69 177 ALA A CA 1
ATOM 1424 C C . ALA A 1 177 ? 3.775 -25.188 -6.938 1 98.69 177 ALA A C 1
ATOM 1426 O O . ALA A 1 177 ? 4.52 -25.75 -7.738 1 98.69 177 ALA A O 1
ATOM 1427 N N . GLU A 1 178 ? 4.156 -24.875 -5.777 1 98.62 178 GLU A N 1
ATOM 1428 C CA . GLU A 1 178 ? 5.484 -25.219 -5.285 1 98.62 178 GLU A CA 1
ATOM 1429 C C . GLU A 1 178 ? 5.633 -26.734 -5.117 1 98.62 178 GLU A C 1
ATOM 1431 O O . GLU A 1 178 ? 6.641 -27.312 -5.523 1 98.62 178 GLU A O 1
ATOM 1436 N N . ARG A 1 179 ? 4.637 -27.312 -4.586 1 98.31 179 ARG A N 1
ATOM 1437 C CA . ARG A 1 179 ? 4.672 -28.75 -4.367 1 98.31 179 ARG A CA 1
ATOM 1438 C C . ARG A 1 179 ? 4.723 -29.5 -5.691 1 98.31 179 ARG A C 1
ATOM 1440 O O . ARG A 1 179 ? 5.375 -30.547 -5.793 1 98.31 179 ARG A O 1
ATOM 1447 N N . GLU A 1 180 ? 4.133 -28.938 -6.656 1 97.56 180 GLU A N 1
ATOM 1448 C CA . GLU A 1 180 ? 4.016 -29.609 -7.945 1 97.56 180 GLU A CA 1
ATOM 1449 C C . GLU A 1 180 ? 5.152 -29.219 -8.883 1 97.56 180 GLU A C 1
ATOM 1451 O O . GLU A 1 180 ? 5.234 -29.703 -10.008 1 97.56 180 GLU A O 1
ATOM 1456 N N . GLY A 1 181 ? 5.961 -28.344 -8.484 1 97.31 181 GLY A N 1
ATOM 1457 C CA . GLY A 1 181 ? 7.148 -28 -9.242 1 97.31 181 GLY A CA 1
ATOM 1458 C C . GLY A 1 181 ? 6.902 -26.906 -10.266 1 97.31 181 GLY A C 1
ATOM 1459 O O . GLY A 1 181 ? 7.742 -26.656 -11.133 1 97.31 181 GLY A O 1
ATOM 1460 N N . LEU A 1 182 ? 5.75 -26.266 -10.219 1 97.25 182 LEU A N 1
ATOM 1461 C CA . LEU A 1 182 ? 5.438 -25.172 -11.133 1 97.25 182 LEU A CA 1
ATOM 1462 C C . LEU A 1 182 ? 6.18 -23.891 -10.734 1 97.25 182 LEU A C 1
ATOM 1464 O O . LEU A 1 182 ? 6.418 -23.016 -11.57 1 97.25 182 LEU A O 1
ATOM 1468 N N . LEU A 1 183 ? 6.34 -23.844 -9.391 1 96.81 183 LEU A N 1
ATOM 1469 C CA . LEU A 1 183 ? 7.117 -22.734 -8.844 1 96.81 183 LEU A CA 1
ATOM 1470 C C . LEU A 1 183 ? 8.367 -23.25 -8.141 1 96.81 183 LEU A C 1
ATOM 1472 O O . LEU A 1 183 ? 8.406 -24.391 -7.684 1 96.81 183 LEU A O 1
ATOM 1476 N N . MET B 1 1 ? -96.125 -45.906 61.312 1 29.28 1 MET B N 1
ATOM 1477 C CA . MET B 1 1 ? -95.75 -46.906 60.281 1 29.28 1 MET B CA 1
ATOM 1478 C C . MET B 1 1 ? -95.562 -46.25 58.938 1 29.28 1 MET B C 1
ATOM 1480 O O . MET B 1 1 ? -96.5 -45.969 58.219 1 29.28 1 MET B O 1
ATOM 1484 N N . ARG B 1 2 ? -94.625 -45.156 58.969 1 29.73 2 ARG B N 1
ATOM 1485 C CA . ARG B 1 2 ? -94.25 -43.938 58.219 1 29.73 2 ARG B CA 1
ATOM 1486 C C . ARG B 1 2 ? -93.688 -44.281 56.844 1 29.73 2 ARG B C 1
ATOM 1488 O O . ARG B 1 2 ? -92.625 -44.969 56.781 1 29.73 2 ARG B O 1
ATOM 1495 N N . GLU B 1 3 ? -94.562 -44.594 55.875 1 28.03 3 GLU B N 1
ATOM 1496 C CA . GLU B 1 3 ? -94.5 -45.062 54.5 1 28.03 3 GLU B CA 1
ATOM 1497 C C . GLU B 1 3 ? -93.5 -44.219 53.688 1 28.03 3 GLU B C 1
ATOM 1499 O O . GLU B 1 3 ? -93.625 -43 53.656 1 28.03 3 GLU B O 1
ATOM 1504 N N . ARG B 1 4 ? -92.188 -44.75 53.5 1 26.45 4 ARG B N 1
ATOM 1505 C CA . ARG B 1 4 ? -90.938 -44.375 52.906 1 26.45 4 ARG B CA 1
ATOM 1506 C C . ARG B 1 4 ? -91.062 -44.062 51.438 1 26.45 4 ARG B C 1
ATOM 1508 O O . ARG B 1 4 ? -91.375 -44.938 50.625 1 26.45 4 ARG B O 1
ATOM 1515 N N . LYS B 1 5 ? -91.625 -42.906 51.094 1 28.27 5 LYS B N 1
ATOM 1516 C CA . LYS B 1 5 ? -91.875 -42.406 49.75 1 28.27 5 LYS B CA 1
ATOM 1517 C C . LYS B 1 5 ? -90.625 -42.406 48.875 1 28.27 5 LYS B C 1
ATOM 1519 O O . LYS B 1 5 ? -89.625 -41.781 49.188 1 28.27 5 LYS B O 1
ATOM 1524 N N . ALA B 1 6 ? -90.25 -43.625 48.312 1 24.22 6 ALA B N 1
ATOM 1525 C CA . ALA B 1 6 ? -89.062 -43.938 47.531 1 24.22 6 ALA B CA 1
ATOM 1526 C C . ALA B 1 6 ? -88.938 -43.062 46.281 1 24.22 6 ALA B C 1
ATOM 1528 O O . ALA B 1 6 ? -89.875 -43.031 45.469 1 24.22 6 ALA B O 1
ATOM 1529 N N . LYS B 1 7 ? -88.312 -41.906 46.406 1 26.98 7 LYS B N 1
ATOM 1530 C CA . LYS B 1 7 ? -88.062 -40.875 45.406 1 26.98 7 LYS B CA 1
ATOM 1531 C C . LYS B 1 7 ? -87.438 -41.469 44.156 1 26.98 7 LYS B C 1
ATOM 1533 O O . LYS B 1 7 ? -86.438 -42.188 44.219 1 26.98 7 LYS B O 1
ATOM 1538 N N . ARG B 1 8 ? -88.25 -41.594 43.031 1 24.33 8 ARG B N 1
ATOM 1539 C CA . ARG B 1 8 ? -88.062 -42.062 41.656 1 24.33 8 ARG B CA 1
ATOM 1540 C C . ARG B 1 8 ? -86.812 -41.406 41 1 24.33 8 ARG B C 1
ATOM 1542 O O . ARG B 1 8 ? -86.625 -40.219 41.125 1 24.33 8 ARG B O 1
ATOM 1549 N N . GLU B 1 9 ? -85.75 -42.219 40.812 1 23.94 9 GLU B N 1
ATOM 1550 C CA . GLU B 1 9 ? -84.438 -42.125 40.25 1 23.94 9 GLU B CA 1
ATOM 1551 C C . GLU B 1 9 ? -84.438 -41.656 38.812 1 23.94 9 GLU B C 1
ATOM 1553 O O . GLU B 1 9 ? -85.062 -42.312 37.938 1 23.94 9 GLU B O 1
ATOM 1558 N N . LYS B 1 10 ? -84.625 -40.312 38.5 1 29.14 10 LYS B N 1
ATOM 1559 C CA . LYS B 1 10 ? -84.688 -39.594 37.219 1 29.14 10 LYS B CA 1
ATOM 1560 C C . LYS B 1 10 ? -83.438 -39.969 36.375 1 29.14 10 LYS B C 1
ATOM 1562 O O . LYS B 1 10 ? -82.312 -39.688 36.75 1 29.14 10 LYS B O 1
ATOM 1567 N N . THR B 1 11 ? -83.25 -41.25 35.844 1 25.53 11 THR B N 1
ATOM 1568 C CA . THR B 1 11 ? -82.125 -41.719 35.062 1 25.53 11 THR B CA 1
ATOM 1569 C C . THR B 1 11 ? -81.938 -40.906 33.812 1 25.53 11 THR B C 1
ATOM 1571 O O . THR B 1 11 ? -82.875 -40.844 32.969 1 25.53 11 THR B O 1
ATOM 1574 N N . GLY B 1 12 ? -81.375 -39.656 33.906 1 24.78 12 GLY B N 1
ATOM 1575 C CA . GLY B 1 12 ? -81.125 -38.656 32.906 1 24.78 12 GLY B CA 1
ATOM 1576 C C . GLY B 1 12 ? -80.312 -39.188 31.719 1 24.78 12 GLY B C 1
ATOM 1577 O O . GLY B 1 12 ? -79.375 -40 31.891 1 24.78 12 GLY B O 1
ATOM 1578 N N . THR B 1 13 ? -81 -39.562 30.609 1 26.88 13 THR B N 1
ATOM 1579 C CA . THR B 1 13 ? -80.625 -40.125 29.312 1 26.88 13 THR B CA 1
ATOM 1580 C C . THR B 1 13 ? -79.438 -39.312 28.734 1 26.88 13 THR B C 1
ATOM 1582 O O . THR B 1 13 ? -79.5 -38.062 28.75 1 26.88 13 THR B O 1
ATOM 1585 N N . PRO B 1 14 ? -78.25 -39.875 28.625 1 27.94 14 PRO B N 1
ATOM 1586 C CA . PRO B 1 14 ? -76.938 -39.344 28.203 1 27.94 14 PRO B CA 1
ATOM 1587 C C . PRO B 1 14 ? -76.938 -38.812 26.766 1 27.94 14 PRO B C 1
ATOM 1589 O O . PRO B 1 14 ? -77.375 -39.531 25.859 1 27.94 14 PRO B O 1
ATOM 1592 N N . ALA B 1 15 ? -77.312 -37.531 26.531 1 29.58 15 ALA B N 1
ATOM 1593 C CA . ALA B 1 15 ? -77.375 -36.844 25.25 1 29.58 15 ALA B CA 1
ATOM 1594 C C . ALA B 1 15 ? -76.125 -37.094 24.422 1 29.58 15 ALA B C 1
ATOM 1596 O O . ALA B 1 15 ? -75 -37.094 24.953 1 29.58 15 ALA B O 1
ATOM 1597 N N . SER B 1 16 ? -76.188 -37.906 23.297 1 23.06 16 SER B N 1
ATOM 1598 C CA . SER B 1 16 ? -75.312 -38.375 22.266 1 23.06 16 SER B CA 1
ATOM 1599 C C . SER B 1 16 ? -74.625 -37.188 21.547 1 23.06 16 SER B C 1
ATOM 1601 O O . SER B 1 16 ? -75.312 -36.312 21 1 23.06 16 SER B O 1
ATOM 1603 N N . THR B 1 17 ? -73.5 -36.625 22.094 1 27.5 17 THR B N 1
ATOM 1604 C CA . THR B 1 17 ? -72.75 -35.5 21.578 1 27.5 17 THR B CA 1
ATOM 1605 C C . THR B 1 17 ? -72.188 -35.812 20.188 1 27.5 17 THR B C 1
ATOM 1607 O O . THR B 1 17 ? -71.375 -36.719 20.031 1 27.5 17 THR B O 1
ATOM 1610 N N . ALA B 1 18 ? -73.062 -35.812 19.172 1 27.98 18 ALA B N 1
ATOM 1611 C CA . ALA B 1 18 ? -72.688 -36 17.766 1 27.98 18 ALA B CA 1
ATOM 1612 C C . ALA B 1 18 ? -71.5 -35.094 17.391 1 27.98 18 ALA B C 1
ATOM 1614 O O . ALA B 1 18 ? -71.5 -33.938 17.734 1 27.98 18 ALA B O 1
ATOM 1615 N N . GLY B 1 19 ? -70.312 -35.656 17.297 1 24.44 19 GLY B N 1
ATOM 1616 C CA . GLY B 1 19 ? -69 -35.188 16.953 1 24.44 19 GLY B CA 1
ATOM 1617 C C . GLY B 1 19 ? -68.938 -34.469 15.609 1 24.44 19 GLY B C 1
ATOM 1618 O O . GLY B 1 19 ? -69.25 -35.062 14.578 1 24.44 19 GLY B O 1
ATOM 1619 N N . VAL B 1 20 ? -69.438 -33.188 15.5 1 28.64 20 VAL B N 1
ATOM 1620 C CA . VAL B 1 20 ? -69.375 -32.344 14.305 1 28.64 20 VAL B CA 1
ATOM 1621 C C . VAL B 1 20 ? -67.938 -32.344 13.719 1 28.64 20 VAL B C 1
ATOM 1623 O O . VAL B 1 20 ? -67 -31.984 14.406 1 28.64 20 VAL B O 1
ATOM 1626 N N . ARG B 1 21 ? -67.625 -33.25 12.773 1 26.73 21 ARG B N 1
ATOM 1627 C CA . ARG B 1 21 ? -66.438 -33.312 11.953 1 26.73 21 ARG B CA 1
ATOM 1628 C C . ARG B 1 21 ? -66.188 -31.984 11.266 1 26.73 21 ARG B C 1
ATOM 1630 O O . ARG B 1 21 ? -66.938 -31.547 10.43 1 26.73 21 ARG B O 1
ATOM 1637 N N . ARG B 1 22 ? -65.688 -30.984 11.977 1 30.77 22 ARG B N 1
ATOM 1638 C CA . ARG B 1 22 ? -65.375 -29.719 11.375 1 30.77 22 ARG B CA 1
ATOM 1639 C C . ARG B 1 22 ? -64.375 -29.906 10.211 1 30.77 22 ARG B C 1
ATOM 1641 O O . ARG B 1 22 ? -63.281 -30.453 10.398 1 30.77 22 ARG B O 1
ATOM 1648 N N . TRP B 1 23 ? -64.938 -30.078 9 1 29.14 23 TRP B N 1
ATOM 1649 C CA . TRP B 1 23 ? -64.125 -30.078 7.762 1 29.14 23 TRP B CA 1
ATOM 1650 C C . TRP B 1 23 ? -63.25 -28.859 7.684 1 29.14 23 TRP B C 1
ATOM 1652 O O . TRP B 1 23 ? -63.719 -27.719 7.691 1 29.14 23 TRP B O 1
ATOM 1662 N N . THR B 1 24 ? -62.188 -28.766 8.508 1 27.62 24 THR B N 1
ATOM 1663 C CA . THR B 1 24 ? -61.25 -27.656 8.336 1 27.62 24 THR B CA 1
ATOM 1664 C C . THR B 1 24 ? -60.781 -27.562 6.891 1 27.62 24 THR B C 1
ATOM 1666 O O . THR B 1 24 ? -60.156 -28.484 6.379 1 27.62 24 THR B O 1
ATOM 1669 N N . ILE B 1 25 ? -61.562 -26.906 6.078 1 28.62 25 ILE B N 1
ATOM 1670 C CA . ILE B 1 25 ? -61.156 -26.531 4.734 1 28.62 25 ILE B CA 1
ATOM 1671 C C . ILE B 1 25 ? -59.75 -25.922 4.785 1 28.62 25 ILE B C 1
ATOM 1673 O O . ILE B 1 25 ? -59.531 -24.891 5.445 1 28.62 25 ILE B O 1
ATOM 1677 N N . ALA B 1 26 ? -58.75 -26.734 4.688 1 32.03 26 ALA B N 1
ATOM 1678 C CA . ALA B 1 26 ? -57.375 -26.281 4.52 1 32.03 26 ALA B CA 1
ATOM 1679 C C . ALA B 1 26 ? -57.25 -25.312 3.338 1 32.03 26 ALA B C 1
ATOM 1681 O O . ALA B 1 26 ? -57.406 -25.719 2.184 1 32.03 26 ALA B O 1
ATOM 1682 N N . LEU B 1 27 ? -57.844 -24.109 3.43 1 33.59 27 LEU B N 1
ATOM 1683 C CA . LEU B 1 27 ? -57.562 -23.141 2.377 1 33.59 27 LEU B CA 1
ATOM 1684 C C . LEU B 1 27 ? -56.062 -23.062 2.104 1 33.59 27 LEU B C 1
ATOM 1686 O O . LEU B 1 27 ? -55.281 -22.75 3.004 1 33.59 27 LEU B O 1
ATOM 1690 N N . VAL B 1 28 ? -55.594 -23.828 1.146 1 32.91 28 VAL B N 1
ATOM 1691 C CA . VAL B 1 28 ? -54.25 -23.719 0.571 1 32.91 28 VAL B CA 1
ATOM 1692 C C . VAL B 1 28 ? -54.031 -22.297 0.047 1 32.91 28 VAL B C 1
ATOM 1694 O O . VAL B 1 28 ? -54.688 -21.875 -0.924 1 32.91 28 VAL B O 1
ATOM 1697 N N . PHE B 1 29 ? -54 -21.328 0.933 1 31.86 29 PHE B N 1
ATOM 1698 C CA . PHE B 1 29 ? -53.594 -20.047 0.406 1 31.86 29 PHE B CA 1
ATOM 1699 C C . PHE B 1 29 ? -52.344 -20.188 -0.482 1 31.86 29 PHE B C 1
ATOM 1701 O O . PHE B 1 29 ? -51.375 -20.812 -0.088 1 31.86 29 PHE B O 1
ATOM 1708 N N . ALA B 1 30 ? -52.531 -20.172 -1.812 1 32.06 30 ALA B N 1
ATOM 1709 C CA . ALA B 1 30 ? -51.469 -20 -2.801 1 32.06 30 ALA B CA 1
ATOM 1710 C C . ALA B 1 30 ? -50.562 -18.859 -2.408 1 32.06 30 ALA B C 1
ATOM 1712 O O . ALA B 1 30 ? -51 -17.719 -2.215 1 32.06 30 ALA B O 1
ATOM 1713 N N . ALA B 1 31 ? -49.531 -19.172 -1.676 1 28.77 31 ALA B N 1
ATOM 1714 C CA . ALA B 1 31 ? -48.5 -18.203 -1.364 1 28.77 31 ALA B CA 1
ATOM 1715 C C . ALA B 1 31 ? -48.062 -17.422 -2.605 1 28.77 31 ALA B C 1
ATOM 1717 O O . ALA B 1 31 ? -47.844 -18 -3.664 1 28.77 31 ALA B O 1
ATOM 1718 N N . ARG B 1 32 ? -48.656 -16.234 -2.779 1 33.03 32 ARG B N 1
ATOM 1719 C CA . ARG B 1 32 ? -48.125 -15.328 -3.793 1 33.03 32 ARG B CA 1
ATOM 1720 C C . ARG B 1 32 ? -46.594 -15.375 -3.834 1 33.03 32 ARG B C 1
ATOM 1722 O O . ARG B 1 32 ? -45.938 -15.445 -2.789 1 33.03 32 ARG B O 1
ATOM 1729 N N . PRO B 1 33 ? -46.031 -15.758 -5.023 1 30.34 33 PRO B N 1
ATOM 1730 C CA . PRO B 1 33 ? -44.562 -15.672 -5.09 1 30.34 33 PRO B CA 1
ATOM 1731 C C . PRO B 1 33 ? -44.031 -14.32 -4.613 1 30.34 33 PRO B C 1
ATOM 1733 O O . PRO B 1 33 ? -44.531 -13.273 -5.016 1 30.34 33 PRO B O 1
ATOM 1736 N N . THR B 1 34 ? -43.719 -14.219 -3.361 1 27.77 34 THR B N 1
ATOM 1737 C CA . THR B 1 34 ? -42.938 -13.031 -2.98 1 27.77 34 THR B CA 1
ATOM 1738 C C . THR B 1 34 ? -41.875 -12.727 -4.02 1 27.77 34 THR B C 1
ATOM 1740 O O . THR B 1 34 ? -41.062 -13.594 -4.359 1 27.77 34 THR B O 1
ATOM 1743 N N . ARG B 1 35 ? -42.219 -11.859 -4.965 1 27.12 35 ARG B N 1
ATOM 1744 C CA . ARG B 1 35 ? -41.125 -11.266 -5.73 1 27.12 35 ARG B CA 1
ATOM 1745 C C . ARG B 1 35 ? -39.906 -10.961 -4.836 1 27.12 35 ARG B C 1
ATOM 1747 O O . ARG B 1 35 ? -40 -10.109 -3.945 1 27.12 35 ARG B O 1
ATOM 1754 N N . LEU B 1 36 ? -39.281 -11.977 -4.379 1 28.78 36 LEU B N 1
ATOM 1755 C CA . LEU B 1 36 ? -37.969 -11.594 -3.863 1 28.78 36 LEU B CA 1
ATOM 1756 C C . LEU B 1 36 ? -37.344 -10.469 -4.703 1 28.78 36 LEU B C 1
ATOM 1758 O O . LEU B 1 36 ? -37.094 -10.664 -5.891 1 28.78 36 LEU B O 1
ATOM 1762 N N . GLY B 1 37 ? -37.875 -9.305 -4.594 1 27.05 37 GLY B N 1
ATOM 1763 C CA . GLY B 1 37 ? -37.094 -8.188 -5.133 1 27.05 37 GLY B CA 1
ATOM 1764 C C . GLY B 1 37 ? -35.594 -8.383 -5.039 1 27.05 37 GLY B C 1
ATOM 1765 O O . GLY B 1 37 ? -35.062 -8.625 -3.953 1 27.05 37 GLY B O 1
ATOM 1766 N N . GLN B 1 38 ? -35.062 -9.047 -6.004 1 26.67 38 GLN B N 1
ATOM 1767 C CA . GLN B 1 38 ? -33.625 -8.992 -6.199 1 26.67 38 GLN B CA 1
ATOM 1768 C C . GLN B 1 38 ? -33.094 -7.598 -5.887 1 26.67 38 GLN B C 1
ATOM 1770 O O . GLN B 1 38 ? -33.156 -6.695 -6.723 1 26.67 38 GLN B O 1
ATOM 1775 N N . GLY B 1 39 ? -33.594 -7 -4.816 1 27.56 39 GLY B N 1
ATOM 1776 C CA . GLY B 1 39 ? -32.781 -5.828 -4.535 1 27.56 39 GLY B CA 1
ATOM 1777 C C . GLY B 1 39 ? -31.312 -6.043 -4.812 1 27.56 39 GLY B C 1
ATOM 1778 O O . GLY B 1 39 ? -30.688 -6.926 -4.219 1 27.56 39 GLY B O 1
ATOM 1779 N N . ALA B 1 40 ? -30.984 -6.02 -5.984 1 27.28 40 ALA B N 1
ATOM 1780 C CA . ALA B 1 40 ? -29.562 -5.805 -6.227 1 27.28 40 ALA B CA 1
ATOM 1781 C C . ALA B 1 40 ? -28.938 -4.969 -5.113 1 27.28 40 ALA B C 1
ATOM 1783 O O . ALA B 1 40 ? -29.297 -3.803 -4.926 1 27.28 40 ALA B O 1
ATOM 1784 N N . MET B 1 41 ? -28.844 -5.477 -3.93 1 27.41 41 MET B N 1
ATOM 1785 C CA . MET B 1 41 ? -27.922 -4.668 -3.133 1 27.41 41 MET B CA 1
ATOM 1786 C C . MET B 1 41 ? -26.891 -3.992 -4.02 1 27.41 41 MET B C 1
ATOM 1788 O O . MET B 1 41 ? -26.25 -4.648 -4.844 1 27.41 41 MET B O 1
ATOM 1792 N N . ASN B 1 42 ? -27.203 -2.977 -4.672 1 29.44 42 ASN B N 1
ATOM 1793 C CA . ASN B 1 42 ? -26.125 -2.131 -5.176 1 29.44 42 ASN B CA 1
ATOM 1794 C C . ASN B 1 42 ? -24.828 -2.332 -4.379 1 29.44 42 ASN B C 1
ATOM 1796 O O . ASN B 1 42 ? -24.766 -1.994 -3.197 1 29.44 42 ASN B O 1
ATOM 1800 N N . GLN B 1 43 ? -24.375 -3.541 -4.223 1 31.31 43 GLN B N 1
ATOM 1801 C CA . GLN B 1 43 ? -23.016 -3.549 -3.727 1 31.31 43 GLN B CA 1
ATOM 1802 C C . GLN B 1 43 ? -22.281 -2.27 -4.117 1 31.31 43 GLN B C 1
ATOM 1804 O O . GLN B 1 43 ? -21.703 -2.182 -5.211 1 31.31 43 GLN B O 1
ATOM 1809 N N . GLY B 1 44 ? -22.938 -1.175 -4.258 1 36.38 44 GLY B N 1
ATOM 1810 C CA . GLY B 1 44 ? -22.219 0.084 -4.43 1 36.38 44 GLY B CA 1
ATOM 1811 C C . GLY B 1 44 ? -20.844 0.081 -3.803 1 36.38 44 GLY B C 1
ATOM 1812 O O . GLY B 1 44 ? -20.672 -0.347 -2.66 1 36.38 44 GLY B O 1
ATOM 1813 N N . THR B 1 45 ? -19.859 -0.329 -4.516 1 44.34 45 THR B N 1
ATOM 1814 C CA . THR B 1 45 ? -18.531 -0.079 -3.982 1 44.34 45 THR B CA 1
ATOM 1815 C C . THR B 1 45 ? -18.547 1.081 -2.99 1 44.34 45 THR B C 1
ATOM 1817 O O . THR B 1 45 ? -18.891 2.209 -3.354 1 44.34 45 THR B O 1
ATOM 1820 N N . MET B 1 46 ? -19.266 0.982 -1.959 1 50.5 46 MET B N 1
ATOM 1821 C CA . MET B 1 46 ? -19.188 2.092 -1.012 1 50.5 46 MET B CA 1
ATOM 1822 C C . MET B 1 46 ? -17.859 2.818 -1.12 1 50.5 46 MET B C 1
ATOM 1824 O O . MET B 1 46 ? -16.797 2.215 -0.934 1 50.5 46 MET B O 1
ATOM 1828 N N . ASP B 1 47 ? -17.719 3.65 -2.09 1 69.38 47 ASP B N 1
ATOM 1829 C CA . ASP B 1 47 ? -16.594 4.562 -2.154 1 69.38 47 ASP B CA 1
ATOM 1830 C C . ASP B 1 47 ? -16.234 5.098 -0.768 1 69.38 47 ASP B C 1
ATOM 1832 O O . ASP B 1 47 ? -17.047 5.75 -0.119 1 69.38 47 ASP B O 1
ATOM 1836 N N . MET B 1 48 ? -15.398 4.309 -0.083 1 85.88 48 MET B N 1
ATOM 1837 C CA . MET B 1 48 ? -14.953 4.758 1.233 1 85.88 48 MET B CA 1
ATOM 1838 C C . MET B 1 48 ? -14.336 6.152 1.155 1 85.88 48 MET B C 1
ATOM 1840 O O . MET B 1 48 ? -13.43 6.395 0.356 1 85.88 48 MET B O 1
ATOM 1844 N N . ASP B 1 49 ? -14.867 7.012 1.943 1 88.81 49 ASP B N 1
ATOM 1845 C CA . ASP B 1 49 ? -14.422 8.406 1.906 1 88.81 49 ASP B CA 1
ATOM 1846 C C . ASP B 1 49 ? -12.961 8.523 2.346 1 88.81 49 ASP B C 1
ATOM 1848 O O . ASP B 1 49 ? -12.547 7.879 3.311 1 88.81 49 ASP B O 1
ATOM 1852 N N . THR B 1 50 ? -12.305 9.375 1.671 1 94.75 50 THR B N 1
ATOM 1853 C CA . THR B 1 50 ? -10.914 9.68 1.996 1 94.75 50 THR B CA 1
ATOM 1854 C C . THR B 1 50 ? -10.82 10.445 3.311 1 94.75 50 THR B C 1
ATOM 1856 O O . THR B 1 50 ? -11.609 11.359 3.559 1 94.75 50 THR B O 1
ATOM 1859 N N . ASP B 1 51 ? -9.938 10.062 4.207 1 97.31 51 ASP B N 1
ATOM 1860 C CA . ASP B 1 51 ? -9.555 10.75 5.434 1 97.31 51 ASP B CA 1
ATOM 1861 C C . ASP B 1 51 ? -8.039 10.695 5.641 1 97.31 51 ASP B C 1
ATOM 1863 O O . ASP B 1 51 ? -7.535 9.836 6.355 1 97.31 51 ASP B O 1
ATOM 1867 N N . PHE B 1 52 ? -7.414 11.703 5.098 1 98.25 52 PHE B N 1
ATOM 1868 C CA . PHE B 1 52 ? -5.957 11.711 5.09 1 98.25 52 PHE B CA 1
ATOM 1869 C C . PHE B 1 52 ? -5.406 11.719 6.512 1 98.25 52 PHE B C 1
ATOM 1871 O O . PHE B 1 52 ? -4.352 11.141 6.781 1 98.25 52 PHE B O 1
ATOM 1878 N N . LEU B 1 53 ? -6.109 12.344 7.387 1 98.75 53 LEU B N 1
ATOM 1879 C CA . LEU B 1 53 ? -5.59 12.43 8.742 1 98.75 53 LEU B CA 1
ATOM 1880 C C . LEU B 1 53 ? -5.609 11.062 9.422 1 98.75 53 LEU B C 1
ATOM 1882 O O . LEU B 1 53 ? -4.598 10.625 9.977 1 98.75 53 LEU B O 1
ATOM 1886 N N . ASP B 1 54 ? -6.723 10.461 9.336 1 98.81 54 ASP B N 1
ATOM 1887 C CA . ASP B 1 54 ? -6.793 9.133 9.938 1 98.81 54 ASP B CA 1
ATOM 1888 C C . ASP B 1 54 ? -5.844 8.156 9.234 1 98.81 54 ASP B C 1
ATOM 1890 O O . ASP B 1 54 ? -5.203 7.332 9.891 1 98.81 54 ASP B O 1
ATOM 1894 N N . ALA B 1 55 ? -5.789 8.227 7.938 1 98.81 55 ALA B N 1
ATOM 1895 C CA . ALA B 1 55 ? -4.891 7.359 7.18 1 98.81 55 ALA B CA 1
ATOM 1896 C C . ALA B 1 55 ? -3.436 7.594 7.582 1 98.81 55 ALA B C 1
ATOM 1898 O O . ALA B 1 55 ? -2.674 6.641 7.762 1 98.81 55 ALA B O 1
ATOM 1899 N N . HIS B 1 56 ? -3.086 8.859 7.723 1 98.94 56 HIS B N 1
ATOM 1900 C CA . HIS B 1 56 ? -1.749 9.203 8.195 1 98.94 56 HIS B CA 1
ATOM 1901 C C . HIS B 1 56 ? -1.437 8.508 9.516 1 98.94 56 HIS B C 1
ATOM 1903 O O . HIS B 1 56 ? -0.395 7.863 9.648 1 98.94 56 HIS B O 1
ATOM 1909 N N . ARG B 1 57 ? -2.318 8.586 10.422 1 98.88 57 ARG B N 1
ATOM 1910 C CA . ARG B 1 57 ? -2.098 8.055 11.766 1 98.88 57 ARG B CA 1
ATOM 1911 C C . ARG B 1 57 ? -2.004 6.535 11.742 1 98.88 57 ARG B C 1
ATOM 1913 O O . ARG B 1 57 ? -1.085 5.957 12.328 1 98.88 57 ARG B O 1
ATOM 1920 N N . ARG B 1 58 ? -2.883 5.988 11.062 1 98.75 58 ARG B N 1
ATOM 1921 C CA . ARG B 1 58 ? -2.916 4.527 11.109 1 98.75 58 ARG B CA 1
ATOM 1922 C C . ARG B 1 58 ? -1.725 3.93 10.367 1 98.75 58 ARG B C 1
ATOM 1924 O O . ARG B 1 58 ? -1.183 2.902 10.781 1 98.75 58 ARG B O 1
ATOM 1931 N N . HIS B 1 59 ? -1.335 4.504 9.242 1 98.94 59 HIS B N 1
ATOM 1932 C CA . HIS B 1 59 ? -0.172 3.986 8.531 1 98.94 59 HIS B CA 1
ATOM 1933 C C . HIS B 1 59 ? 1.097 4.141 9.367 1 98.94 59 HIS B C 1
ATOM 1935 O O . HIS B 1 59 ? 1.959 3.26 9.359 1 98.94 59 HIS B O 1
ATOM 1941 N N . TRP B 1 60 ? 1.198 5.227 10.102 1 98.94 60 TRP B N 1
ATOM 1942 C CA . TRP B 1 60 ? 2.332 5.379 11.008 1 98.94 60 TRP B CA 1
ATOM 1943 C C . TRP B 1 60 ? 2.316 4.301 12.086 1 98.94 60 TRP B C 1
ATOM 1945 O O . TRP B 1 60 ? 3.322 3.621 12.305 1 98.94 60 TRP B O 1
ATOM 1955 N N . GLU B 1 61 ? 1.197 4.148 12.727 1 98.94 61 GLU B N 1
ATOM 1956 C CA . GLU B 1 61 ? 1.064 3.186 13.82 1 98.94 61 GLU B CA 1
ATOM 1957 C C . GLU B 1 61 ? 1.427 1.777 13.359 1 98.94 61 GLU B C 1
ATOM 1959 O O . GLU B 1 61 ? 2.168 1.066 14.039 1 98.94 61 GLU B O 1
ATOM 1964 N N . ASP B 1 62 ? 0.905 1.441 12.242 1 98.94 62 ASP B N 1
ATOM 1965 C CA . ASP B 1 62 ? 1.119 0.087 11.742 1 98.94 62 ASP B CA 1
ATOM 1966 C C . ASP B 1 62 ? 2.543 -0.086 11.219 1 98.94 62 ASP B C 1
ATOM 1968 O O . ASP B 1 62 ? 3.123 -1.169 11.328 1 98.94 62 ASP B O 1
ATOM 1972 N N . ALA B 1 63 ? 3.088 0.961 10.609 1 98.94 63 ALA B N 1
ATOM 1973 C CA . ALA B 1 63 ? 4.492 0.917 10.211 1 98.94 63 ALA B CA 1
ATOM 1974 C C . ALA B 1 63 ? 5.395 0.665 11.422 1 98.94 63 ALA B C 1
ATOM 1976 O O . ALA B 1 63 ? 6.336 -0.13 11.344 1 98.94 63 ALA B O 1
ATOM 1977 N N . GLU B 1 64 ? 5.094 1.315 12.5 1 98.94 64 GLU B N 1
ATOM 1978 C CA . GLU B 1 64 ? 5.895 1.157 13.711 1 98.94 64 GLU B CA 1
ATOM 1979 C C . GLU B 1 64 ? 5.797 -0.265 14.258 1 98.94 64 GLU B C 1
ATOM 1981 O O . GLU B 1 64 ? 6.797 -0.837 14.695 1 98.94 64 GLU B O 1
ATOM 1986 N N . LEU B 1 65 ? 4.625 -0.75 14.219 1 98.88 65 LEU B N 1
ATOM 1987 C CA . LEU B 1 65 ? 4.477 -2.137 14.648 1 98.88 65 LEU B CA 1
ATOM 1988 C C . LEU B 1 65 ? 5.34 -3.064 13.797 1 98.88 65 LEU B C 1
ATOM 1990 O O . LEU B 1 65 ? 6.031 -3.936 14.328 1 98.88 65 LEU B O 1
ATOM 1994 N N . LEU B 1 66 ? 5.25 -2.896 12.516 1 98.88 66 LEU B N 1
ATOM 1995 C CA . LEU B 1 66 ? 6.039 -3.725 11.609 1 98.88 66 LEU B CA 1
ATOM 1996 C C . LEU B 1 66 ? 7.531 -3.486 11.82 1 98.88 66 LEU B C 1
ATOM 1998 O O . LEU B 1 66 ? 8.32 -4.438 11.844 1 98.88 66 LEU B O 1
ATOM 2002 N N . TYR B 1 67 ? 7.906 -2.25 12.008 1 98.81 67 TYR B N 1
ATOM 2003 C CA . TYR B 1 67 ? 9.297 -1.894 12.25 1 98.81 67 TYR B CA 1
ATOM 2004 C C . TYR B 1 67 ? 9.828 -2.578 13.508 1 98.81 67 TYR B C 1
ATOM 2006 O O . TYR B 1 67 ? 10.914 -3.154 13.492 1 98.81 67 TYR B O 1
ATOM 2014 N N . GLU B 1 68 ? 9.078 -2.582 14.508 1 98.44 6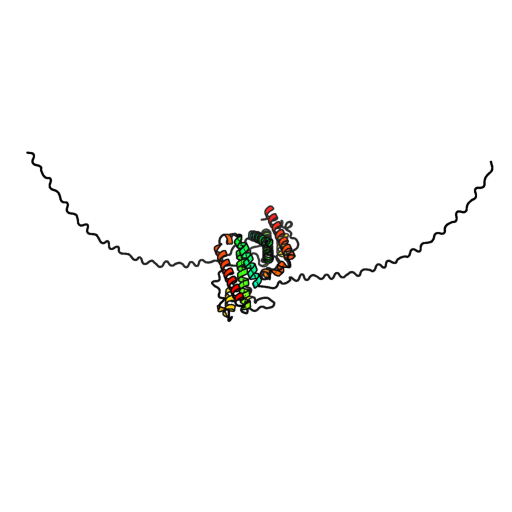8 GLU B N 1
ATOM 2015 C CA . GLU B 1 68 ? 9.477 -3.141 15.797 1 98.44 68 GLU B CA 1
ATOM 2016 C C . GLU B 1 68 ? 9.609 -4.66 15.719 1 98.44 68 GLU B C 1
ATOM 2018 O O . GLU B 1 68 ? 10.258 -5.273 16.562 1 98.44 68 GLU B O 1
ATOM 2023 N N . THR B 1 69 ? 9.023 -5.242 14.758 1 98.06 69 THR B N 1
ATOM 2024 C CA . THR B 1 69 ? 9.102 -6.688 14.586 1 98.06 69 THR B CA 1
ATOM 2025 C C . THR B 1 69 ? 10.016 -7.051 13.422 1 98.06 69 THR B C 1
ATOM 2027 O O . THR B 1 69 ? 9.898 -8.141 12.852 1 98.06 69 THR B O 1
ATOM 2030 N N . ALA B 1 70 ? 10.766 -6.121 12.961 1 98.25 70 ALA B N 1
ATOM 2031 C CA . ALA B 1 70 ? 11.828 -6.293 11.977 1 98.25 70 ALA B CA 1
ATOM 2032 C C . ALA B 1 70 ? 11.258 -6.66 10.609 1 98.25 70 ALA B C 1
ATOM 2034 O O . ALA B 1 70 ? 11.859 -7.445 9.875 1 98.25 70 ALA B O 1
ATOM 2035 N N . ARG B 1 71 ? 10.109 -6.148 10.352 1 98.56 71 ARG B N 1
ATOM 2036 C CA . ARG B 1 71 ? 9.469 -6.293 9.047 1 98.56 71 ARG B CA 1
ATOM 2037 C C . ARG B 1 71 ? 9.664 -5.039 8.203 1 98.56 71 ARG B C 1
ATOM 2039 O O . ARG B 1 71 ? 8.695 -4.352 7.871 1 98.56 71 ARG B O 1
ATOM 2046 N N . TRP B 1 72 ? 10.82 -4.898 7.688 1 98.69 72 TRP B N 1
ATOM 2047 C CA . TRP B 1 72 ? 11.336 -3.629 7.184 1 98.69 72 TRP B CA 1
ATOM 2048 C C . TRP B 1 72 ? 10.633 -3.229 5.895 1 98.69 72 TRP B C 1
ATOM 2050 O O . TRP B 1 72 ? 10.32 -2.053 5.688 1 98.69 72 TRP B O 1
ATOM 2060 N N . ALA B 1 73 ? 10.383 -4.141 5.027 1 98.75 73 ALA B N 1
ATOM 2061 C CA . ALA B 1 73 ? 9.859 -3.83 3.701 1 98.75 73 ALA B CA 1
ATOM 2062 C C . ALA B 1 73 ? 8.5 -3.154 3.793 1 98.75 73 ALA B C 1
ATOM 2064 O O . ALA B 1 73 ? 8.297 -2.068 3.246 1 98.75 73 ALA B O 1
ATOM 2065 N N . ASN B 1 74 ? 7.586 -3.803 4.492 1 98.94 74 ASN B N 1
ATOM 2066 C CA . ASN B 1 74 ? 6.25 -3.223 4.562 1 98.94 74 ASN B CA 1
ATOM 2067 C C . ASN B 1 74 ? 6.191 -2.066 5.555 1 98.94 74 ASN B C 1
ATOM 2069 O O . ASN B 1 74 ? 5.363 -1.165 5.414 1 98.94 74 ASN B O 1
ATOM 2073 N N . ALA B 1 75 ? 7.086 -2.053 6.594 1 98.94 75 ALA B N 1
ATOM 2074 C CA . ALA B 1 75 ? 7.215 -0.834 7.387 1 98.94 75 ALA B CA 1
ATOM 2075 C C . ALA B 1 75 ? 7.551 0.364 6.504 1 98.94 75 ALA B C 1
ATOM 2077 O O . ALA B 1 75 ? 6.898 1.407 6.586 1 98.94 75 ALA B O 1
ATOM 2078 N N . ASP B 1 76 ? 8.531 0.175 5.68 1 98.94 76 ASP B N 1
ATOM 2079 C CA . ASP B 1 76 ? 8.977 1.237 4.781 1 98.94 76 ASP B CA 1
ATOM 2080 C C . ASP B 1 76 ? 7.832 1.701 3.879 1 98.94 76 ASP B C 1
ATOM 2082 O O . ASP B 1 76 ? 7.637 2.902 3.684 1 98.94 76 ASP B O 1
ATOM 2086 N N . HIS B 1 77 ? 7.125 0.765 3.324 1 98.88 77 HIS B N 1
ATOM 2087 C CA . HIS B 1 77 ? 5.984 1.079 2.473 1 98.88 77 HIS B CA 1
ATOM 2088 C C . HIS B 1 77 ? 4.965 1.938 3.213 1 98.88 77 HIS B C 1
ATOM 2090 O O . HIS B 1 77 ? 4.531 2.975 2.701 1 98.88 77 HIS B O 1
ATOM 2096 N N . LEU B 1 78 ? 4.691 1.562 4.406 1 98.94 78 LEU B N 1
ATOM 2097 C CA . LEU B 1 78 ? 3.67 2.262 5.172 1 98.94 78 LEU B CA 1
ATOM 2098 C C . LEU B 1 78 ? 4.184 3.611 5.66 1 98.94 78 LEU B C 1
ATOM 2100 O O . LEU B 1 78 ? 3.42 4.574 5.762 1 98.94 78 LEU B O 1
ATOM 2104 N N . TYR B 1 79 ? 5.492 3.746 5.902 1 98.94 79 TYR B N 1
ATOM 2105 C CA . TYR B 1 79 ? 6.047 5.059 6.223 1 98.94 79 TYR B CA 1
ATOM 2106 C C . TYR B 1 79 ? 5.836 6.035 5.074 1 98.94 79 TYR B C 1
ATOM 2108 O O . TYR B 1 79 ? 5.48 7.195 5.297 1 98.94 79 TYR B O 1
ATOM 2116 N N . GLY B 1 80 ? 6.086 5.543 3.904 1 98.88 80 GLY B N 1
ATOM 2117 C CA . GLY B 1 80 ? 5.836 6.398 2.754 1 98.88 80 GLY B CA 1
ATOM 2118 C C . GLY B 1 80 ? 4.395 6.855 2.654 1 98.88 80 GLY B C 1
ATOM 2119 O O . GLY B 1 80 ? 4.125 8.039 2.439 1 98.88 80 GLY B O 1
ATOM 2120 N N . ILE B 1 81 ? 3.488 5.93 2.881 1 98.94 81 ILE B N 1
ATOM 2121 C CA . ILE B 1 81 ? 2.072 6.27 2.799 1 98.94 81 ILE B CA 1
ATOM 2122 C C . ILE B 1 81 ? 1.702 7.211 3.941 1 98.94 81 ILE B C 1
ATOM 2124 O O . ILE B 1 81 ? 0.917 8.148 3.756 1 98.94 81 ILE B O 1
ATOM 2128 N N . ALA B 1 82 ? 2.209 6.957 5.113 1 98.94 82 ALA B N 1
ATOM 2129 C CA . ALA B 1 82 ? 1.947 7.824 6.254 1 98.94 82 ALA B CA 1
ATOM 2130 C C . ALA B 1 82 ? 2.369 9.266 5.961 1 98.94 82 ALA B C 1
ATOM 2132 O O . ALA B 1 82 ? 1.607 10.203 6.199 1 98.94 82 ALA B O 1
ATOM 2133 N N . ALA B 1 83 ? 3.57 9.367 5.469 1 98.81 83 ALA B N 1
ATOM 2134 C CA . ALA B 1 83 ? 4.074 10.703 5.145 1 98.81 83 ALA B CA 1
ATOM 2135 C C . ALA B 1 83 ? 3.223 11.359 4.062 1 98.81 83 ALA B C 1
ATOM 2137 O O . ALA B 1 83 ? 2.869 12.539 4.172 1 98.81 83 ALA B O 1
ATOM 2138 N N . GLU B 1 84 ? 2.91 10.625 3.082 1 98.81 84 GLU B N 1
ATOM 2139 C CA . GLU B 1 84 ? 2.086 11.117 1.982 1 98.81 84 GLU B CA 1
ATOM 2140 C C . GLU B 1 84 ? 0.747 11.641 2.492 1 98.81 84 GLU B C 1
ATOM 2142 O O . GLU B 1 84 ? 0.343 12.758 2.156 1 98.81 84 GLU B O 1
ATOM 2147 N N . CYS B 1 85 ? 0.1 10.891 3.309 1 98.75 85 CYS B N 1
ATOM 2148 C CA . CYS B 1 85 ? -1.212 11.266 3.828 1 98.75 85 CYS B CA 1
ATOM 2149 C C . CYS B 1 85 ? -1.114 12.492 4.73 1 98.75 85 CYS B C 1
ATOM 2151 O O . CYS B 1 85 ? -1.973 13.375 4.68 1 98.75 85 CYS B O 1
ATOM 2153 N N . GLY B 1 86 ? -0.083 12.508 5.562 1 98.75 86 GLY B N 1
ATOM 2154 C CA . GLY B 1 86 ? 0.112 13.688 6.395 1 98.75 86 GLY B CA 1
ATOM 2155 C C . GLY B 1 86 ? 0.306 14.953 5.59 1 98.75 86 GLY B C 1
ATOM 2156 O O . GLY B 1 86 ? -0.312 15.984 5.883 1 98.75 86 GLY B O 1
ATOM 2157 N N . LEU B 1 87 ? 1.119 14.891 4.598 1 98.56 87 LEU B N 1
ATOM 2158 C CA . LEU B 1 87 ? 1.36 16.047 3.746 1 98.56 87 LEU B CA 1
ATOM 2159 C C . LEU B 1 87 ? 0.081 16.469 3.033 1 98.56 87 LEU B C 1
ATOM 2161 O O . LEU B 1 87 ? -0.229 17.656 2.965 1 98.56 87 LEU B O 1
ATOM 2165 N N . LYS B 1 88 ? -0.659 15.539 2.57 1 98.5 88 LYS B N 1
ATOM 2166 C CA . LYS B 1 88 ? -1.896 15.867 1.868 1 98.5 88 LYS B CA 1
ATOM 2167 C C . LYS B 1 88 ? -2.918 16.484 2.816 1 98.5 88 LYS B C 1
ATOM 2169 O O . LYS B 1 88 ? -3.689 17.359 2.42 1 98.5 88 LYS B O 1
ATOM 2174 N N . ARG B 1 89 ? -2.922 16.016 4.02 1 98.5 89 ARG B N 1
ATOM 2175 C CA . ARG B 1 89 ? -3.82 16.625 4.992 1 98.5 89 ARG B CA 1
ATOM 2176 C C . ARG B 1 89 ? -3.457 18.094 5.223 1 98.5 89 ARG B C 1
ATOM 2178 O O . ARG B 1 89 ? -4.34 18.938 5.34 1 98.5 89 ARG B O 1
ATOM 2185 N N . LEU B 1 90 ? -2.156 18.344 5.324 1 98.62 90 LEU B N 1
ATOM 2186 C CA . LEU B 1 90 ? -1.697 19.719 5.496 1 98.62 90 LEU B CA 1
ATOM 2187 C C . LEU B 1 90 ? -1.981 20.547 4.246 1 98.62 90 LEU B C 1
ATOM 2189 O O . LEU B 1 90 ? -2.391 21.703 4.34 1 98.62 90 LEU B O 1
ATOM 2193 N N . MET B 1 91 ? -1.787 19.953 3.092 1 98.44 91 MET B N 1
ATOM 2194 C CA . MET B 1 91 ? -2.105 20.641 1.844 1 98.44 91 MET B CA 1
ATOM 2195 C C . MET B 1 91 ? -3.57 21.062 1.812 1 98.44 91 MET B C 1
ATOM 2197 O O . MET B 1 91 ? -3.896 22.156 1.373 1 98.44 91 MET B O 1
ATOM 2201 N N . LEU B 1 92 ? -4.422 20.203 2.266 1 97.94 92 LEU B N 1
ATOM 2202 C CA . LEU B 1 92 ? -5.836 20.547 2.367 1 97.94 92 LEU B CA 1
ATOM 2203 C C . LEU B 1 92 ? -6.027 21.781 3.256 1 97.94 92 LEU B C 1
ATOM 2205 O O . LEU B 1 92 ? -6.777 22.688 2.904 1 97.94 92 LEU B O 1
ATOM 2209 N N . ALA B 1 93 ? -5.355 21.797 4.367 1 98 93 ALA B N 1
ATOM 2210 C CA . ALA B 1 93 ? -5.449 22.922 5.293 1 98 93 ALA B CA 1
ATOM 2211 C C . ALA B 1 93 ? -4.945 24.219 4.648 1 98 93 ALA B C 1
ATOM 2213 O O . ALA B 1 93 ? -5.426 25.297 4.965 1 98 93 ALA B O 1
ATOM 2214 N N . PHE B 1 94 ? -4.027 24.047 3.752 1 98.12 94 PHE B N 1
ATOM 2215 C CA . PHE B 1 94 ? -3.422 25.203 3.107 1 98.12 94 PHE B CA 1
ATOM 2216 C C . PHE B 1 94 ? -4.199 25.594 1.856 1 98.12 94 PHE B C 1
ATOM 2218 O O . PHE B 1 94 ? -3.789 26.5 1.122 1 98.12 94 PHE B O 1
ATOM 2225 N N . GLY B 1 95 ? -5.246 24.859 1.597 1 96.69 95 GLY B N 1
ATOM 2226 C CA . GLY B 1 95 ? -6.141 25.344 0.556 1 96.69 95 GLY B CA 1
ATOM 2227 C C . GLY B 1 95 ? -6.141 24.469 -0.682 1 96.69 95 GLY B C 1
ATOM 2228 O O . GLY B 1 95 ? -6.637 24.875 -1.736 1 96.69 95 GLY B O 1
ATOM 2229 N N . MET B 1 96 ? -5.613 23.266 -0.594 1 97.44 96 MET B N 1
ATOM 2230 C CA . MET B 1 96 ? -5.676 22.359 -1.737 1 97.44 96 MET B CA 1
ATOM 2231 C C . MET B 1 96 ? -7.121 22.094 -2.152 1 97.44 96 MET B C 1
ATOM 2233 O O . MET B 1 96 ? -7.945 21.703 -1.329 1 97.44 96 MET B O 1
ATOM 2237 N N . PRO B 1 97 ? -7.348 22.328 -3.424 1 95.56 97 PRO B N 1
ATOM 2238 C CA . PRO B 1 97 ? -8.727 22.094 -3.857 1 95.56 97 PRO B CA 1
ATOM 2239 C C . PRO B 1 97 ? -9.086 20.625 -3.953 1 95.56 97 PRO B C 1
ATOM 2241 O O . PRO B 1 97 ? -8.227 19.797 -4.281 1 95.56 97 PRO B O 1
ATOM 2244 N N . VAL B 1 98 ? -10.328 20.297 -3.619 1 93.31 98 VAL B N 1
ATOM 2245 C CA . VAL B 1 98 ? -10.891 18.969 -3.766 1 93.31 98 VAL B CA 1
ATOM 2246 C C . VAL B 1 98 ? -12.234 19.047 -4.48 1 93.31 98 VAL B C 1
ATOM 2248 O O . VAL B 1 98 ? -13.047 19.938 -4.199 1 93.31 98 VAL B O 1
ATOM 2251 N N . LYS B 1 99 ? -12.328 18.219 -5.477 1 88.69 99 LYS B N 1
ATOM 2252 C CA . LYS B 1 99 ? -13.594 18.078 -6.191 1 88.69 99 LYS B CA 1
ATOM 2253 C C . LYS B 1 99 ? -14.188 16.688 -6.008 1 88.69 99 LYS B C 1
ATOM 2255 O O . LYS B 1 99 ? -13.523 15.68 -6.277 1 88.69 99 LYS B O 1
ATOM 2260 N N . ASN B 1 100 ? -15.359 16.594 -5.582 1 84.81 100 ASN B N 1
ATOM 2261 C CA . ASN B 1 100 ? -16.031 15.32 -5.328 1 84.81 100 ASN B CA 1
ATOM 2262 C C . ASN B 1 100 ? -15.188 14.406 -4.445 1 84.81 100 ASN B C 1
ATOM 2264 O O . ASN B 1 100 ? -15.016 13.227 -4.742 1 84.81 100 ASN B O 1
ATOM 2268 N N . GLY B 1 101 ? -14.484 15.039 -3.562 1 82.06 101 GLY B N 1
ATOM 2269 C CA . GLY B 1 101 ? -13.727 14.281 -2.578 1 82.06 101 GLY B CA 1
ATOM 2270 C C . GLY B 1 101 ? -12.336 13.906 -3.059 1 82.06 101 GLY B C 1
ATOM 2271 O O . GLY B 1 101 ? -11.586 13.234 -2.344 1 82.06 101 GLY B O 1
ATOM 2272 N N . GLU B 1 102 ? -12.031 14.398 -4.207 1 88.38 102 GLU B N 1
ATOM 2273 C CA . GLU B 1 102 ? -10.742 14.023 -4.777 1 88.38 102 GLU B CA 1
ATOM 2274 C C . GLU B 1 102 ? -9.891 15.25 -5.098 1 88.38 102 GLU B C 1
ATOM 2276 O O . GLU B 1 102 ? -10.391 16.219 -5.676 1 88.38 102 GLU B O 1
ATOM 2281 N N . PRO B 1 103 ? -8.641 15.125 -4.73 1 93.69 103 PRO B N 1
ATOM 2282 C CA . PRO B 1 103 ? -7.746 16.203 -5.172 1 93.69 103 PRO B CA 1
ATOM 2283 C C . PRO B 1 103 ? -7.547 16.219 -6.684 1 93.69 103 PRO B C 1
ATOM 2285 O O . PRO B 1 103 ? -7.863 15.234 -7.367 1 93.69 103 PRO B O 1
ATOM 2288 N N . ASP B 1 104 ? -7.023 17.375 -7.121 1 93.19 104 ASP B N 1
ATOM 2289 C CA . ASP B 1 104 ? -6.59 17.453 -8.516 1 93.19 104 ASP B CA 1
ATOM 2290 C C . ASP B 1 104 ? -5.527 16.406 -8.82 1 93.19 104 ASP B C 1
ATOM 2292 O O . ASP B 1 104 ? -4.777 16 -7.926 1 93.19 104 ASP B O 1
ATOM 2296 N N . HIS B 1 105 ? -5.488 16.062 -10.062 1 93.19 105 HIS B N 1
ATOM 2297 C CA . HIS B 1 105 ? -4.574 15.016 -10.492 1 93.19 105 HIS B CA 1
ATOM 2298 C C . HIS B 1 105 ? -3.135 15.352 -10.109 1 93.19 105 HIS B C 1
ATOM 2300 O O . HIS B 1 105 ? -2.363 14.461 -9.742 1 93.19 105 HIS B O 1
ATOM 2306 N N . ARG B 1 106 ? -2.756 16.578 -10.172 1 93.81 106 ARG B N 1
ATOM 2307 C CA . ARG B 1 106 ? -1.391 17 -9.867 1 93.81 106 ARG B CA 1
ATOM 2308 C C . ARG B 1 106 ? -1.06 16.766 -8.398 1 93.81 106 ARG B C 1
ATOM 2310 O O . ARG B 1 106 ? 0.112 16.672 -8.031 1 93.81 106 ARG B O 1
ATOM 2317 N N . ASP B 1 107 ? -2.068 16.656 -7.629 1 96.62 107 ASP B N 1
ATOM 2318 C CA . ASP B 1 107 ? -1.875 16.5 -6.191 1 96.62 107 ASP B CA 1
ATOM 2319 C C . ASP B 1 107 ? -2.049 15.055 -5.758 1 96.62 107 ASP B C 1
ATOM 2321 O O . ASP B 1 107 ? -1.893 14.727 -4.582 1 96.62 107 ASP B O 1
ATOM 2325 N N . ARG B 1 108 ? -2.406 14.219 -6.723 1 95.88 108 ARG B N 1
ATOM 2326 C CA . ARG B 1 108 ? -2.561 12.789 -6.461 1 95.88 108 ARG B CA 1
ATOM 2327 C C . ARG B 1 108 ? -1.278 12.031 -6.785 1 95.88 108 ARG B C 1
ATOM 2329 O O . ARG B 1 108 ? -1.272 11.148 -7.645 1 95.88 108 ARG B O 1
ATOM 2336 N N . ARG B 1 109 ? -0.277 12.484 -6.148 1 96.75 109 ARG B N 1
ATOM 2337 C CA . ARG B 1 109 ? 1.049 11.898 -6.324 1 96.75 109 ARG B CA 1
ATOM 2338 C C . ARG B 1 109 ? 1.544 11.266 -5.031 1 96.75 109 ARG B C 1
ATOM 2340 O O . ARG B 1 109 ? 1.097 11.633 -3.941 1 96.75 109 ARG B O 1
ATOM 2347 N N . HIS B 1 110 ? 2.426 10.328 -5.227 1 97.75 110 HIS B N 1
ATOM 2348 C CA . HIS B 1 110 ? 2.998 9.68 -4.051 1 97.75 110 HIS B CA 1
ATOM 2349 C C . HIS B 1 110 ? 4.066 10.562 -3.404 1 97.75 110 HIS B C 1
ATOM 2351 O O . HIS B 1 110 ? 4.395 11.625 -3.926 1 97.75 110 HIS B O 1
ATOM 2357 N N . VAL B 1 111 ? 4.531 10.062 -2.379 1 98 111 VAL B N 1
ATOM 2358 C CA . VAL B 1 111 ? 5.316 10.891 -1.467 1 98 111 VAL B CA 1
ATOM 2359 C C . VAL B 1 111 ? 6.621 11.305 -2.141 1 98 111 VAL B C 1
ATOM 2361 O O . VAL B 1 111 ? 7.18 12.359 -1.83 1 98 111 VAL B O 1
ATOM 2364 N N . ASP B 1 112 ? 7.129 10.555 -3.021 1 96.31 112 ASP B N 1
ATOM 2365 C CA . ASP B 1 112 ? 8.375 10.875 -3.705 1 96.31 112 ASP B CA 1
ATOM 2366 C C . ASP B 1 112 ? 8.195 12.086 -4.625 1 96.31 112 ASP B C 1
ATOM 2368 O O . ASP B 1 112 ? 9.164 12.758 -4.965 1 96.31 112 ASP B O 1
ATOM 2372 N N . GLU B 1 113 ? 7.016 12.406 -4.906 1 95.56 113 GLU B N 1
ATOM 2373 C CA . GLU B 1 113 ? 6.762 13.422 -5.926 1 95.56 113 GLU B CA 1
ATOM 2374 C C . GLU B 1 113 ? 5.98 14.594 -5.352 1 95.56 113 GLU B C 1
ATOM 2376 O O . GLU B 1 113 ? 5.824 15.625 -6.012 1 95.56 113 GLU B O 1
ATOM 2381 N N . ILE B 1 114 ? 5.523 14.516 -4.152 1 95.94 114 ILE B N 1
ATOM 2382 C CA . ILE B 1 114 ? 4.496 15.453 -3.723 1 95.94 114 ILE B CA 1
ATOM 2383 C C . ILE B 1 114 ? 5.145 16.641 -3.016 1 95.94 114 ILE B C 1
ATOM 2385 O O . ILE B 1 114 ? 4.477 17.625 -2.707 1 95.94 114 ILE B O 1
ATOM 2389 N N . TRP B 1 115 ? 6.387 16.609 -2.844 1 93.62 115 TRP B N 1
ATOM 2390 C CA . TRP B 1 115 ? 7.094 17.594 -2.027 1 93.62 115 TRP B CA 1
ATOM 2391 C C . TRP B 1 115 ? 6.945 19 -2.609 1 93.62 115 TRP B C 1
ATOM 2393 O O . TRP B 1 115 ? 6.695 19.953 -1.878 1 93.62 115 TRP B O 1
ATOM 2403 N N . ALA B 1 116 ? 7.133 19.125 -3.877 1 93.19 116 ALA B N 1
ATOM 2404 C CA . ALA B 1 116 ? 7.016 20.438 -4.516 1 93.19 116 ALA B CA 1
ATOM 2405 C C . ALA B 1 116 ? 5.59 20.969 -4.41 1 93.19 116 ALA B C 1
ATOM 2407 O O . ALA B 1 116 ? 5.383 22.172 -4.254 1 93.19 116 ALA B O 1
ATOM 2408 N N . ARG B 1 117 ? 4.645 20.125 -4.547 1 96.06 117 ARG B N 1
ATOM 2409 C CA . ARG B 1 117 ? 3.25 20.547 -4.418 1 96.06 117 ARG B CA 1
ATOM 2410 C C . ARG B 1 117 ? 2.943 21.016 -3.002 1 96.06 117 ARG B C 1
ATOM 2412 O O . ARG B 1 117 ? 2.268 22.031 -2.811 1 96.06 117 ARG B O 1
ATOM 2419 N N . TYR B 1 118 ? 3.451 20.312 -2.07 1 97.94 118 TYR B N 1
ATOM 2420 C CA . TYR B 1 118 ? 3.311 20.703 -0.675 1 97.94 118 TYR B CA 1
ATOM 2421 C C . TYR B 1 118 ? 3.861 22.109 -0.455 1 97.94 118 TYR B C 1
ATOM 2423 O O . TYR B 1 118 ? 3.191 22.969 0.138 1 97.94 118 TYR B O 1
ATOM 2431 N N . GLU B 1 119 ? 4.996 22.266 -0.967 1 96.75 119 GLU B N 1
ATOM 2432 C CA . GLU B 1 119 ? 5.66 23.562 -0.779 1 96.75 119 GLU B CA 1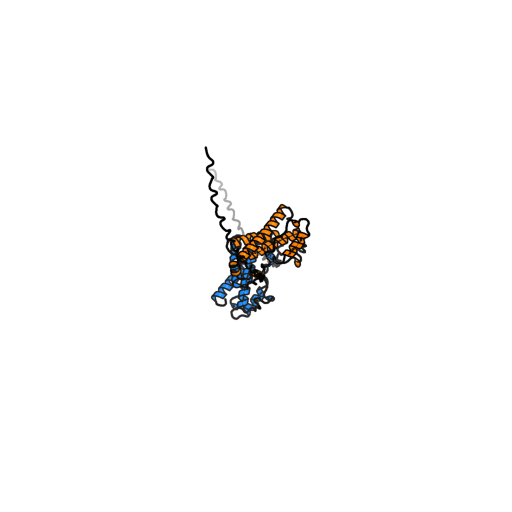
ATOM 2433 C C . GLU B 1 119 ? 4.859 24.688 -1.426 1 96.75 119 GLU B C 1
ATOM 2435 O O . GLU B 1 119 ? 4.781 25.781 -0.878 1 96.75 119 GLU B O 1
ATOM 2440 N N . ALA B 1 120 ? 4.328 24.391 -2.51 1 96.38 120 ALA B N 1
ATOM 2441 C CA . ALA B 1 120 ? 3.533 25.406 -3.195 1 96.38 120 ALA B CA 1
ATOM 2442 C C . ALA B 1 120 ? 2.346 25.844 -2.34 1 96.38 120 ALA B C 1
ATOM 2444 O O . ALA B 1 120 ? 2.039 27.031 -2.252 1 96.38 120 ALA B O 1
ATOM 2445 N N . TYR B 1 121 ? 1.688 24.938 -1.718 1 97.62 121 TYR B N 1
ATOM 2446 C CA . TYR B 1 121 ? 0.549 25.266 -0.866 1 97.62 121 TYR B CA 1
ATOM 2447 C C . TYR B 1 121 ? 1.01 25.922 0.435 1 97.62 121 TYR B C 1
ATOM 2449 O O . TYR B 1 121 ? 0.446 26.922 0.868 1 97.62 121 TYR B O 1
ATOM 2457 N N . ARG B 1 122 ? 1.966 25.344 0.985 1 97.75 122 ARG B N 1
ATOM 2458 C CA . ARG B 1 122 ? 2.484 25.828 2.258 1 97.75 122 ARG B CA 1
ATOM 2459 C C . ARG B 1 122 ? 2.939 27.281 2.146 1 97.75 122 ARG B C 1
ATOM 2461 O O . ARG B 1 122 ? 2.584 28.125 2.98 1 97.75 122 ARG B O 1
ATOM 2468 N N . SER B 1 123 ? 3.723 27.562 1.174 1 96.5 123 SER B N 1
ATOM 2469 C CA . SER B 1 123 ? 4.332 28.891 1.045 1 96.5 123 SER B CA 1
ATOM 2470 C C . SER B 1 123 ? 3.283 29.953 0.732 1 96.5 123 SER B C 1
ATOM 2472 O O . SER B 1 123 ? 3.492 31.125 1.006 1 96.5 123 SER B O 1
ATOM 2474 N N . GLY B 1 124 ? 2.197 29.516 0.136 1 96.44 124 GLY B N 1
ATOM 2475 C CA . GLY B 1 124 ? 1.141 30.453 -0.215 1 96.44 124 GLY B CA 1
ATOM 2476 C C . GLY B 1 124 ? 0.191 30.75 0.934 1 96.44 124 GLY B C 1
ATOM 2477 O O . GLY B 1 124 ? -0.684 31.609 0.823 1 96.44 124 GLY B O 1
ATOM 2478 N N . HIS B 1 125 ? 0.326 30.109 1.964 1 96.88 125 HIS B N 1
ATOM 2479 C CA . HIS B 1 125 ? -0.598 30.234 3.086 1 96.88 125 HIS B CA 1
ATOM 2480 C C . HIS B 1 125 ? 0.013 31.062 4.211 1 96.88 125 HIS B C 1
ATOM 2482 O O . HIS B 1 125 ? 1.202 30.938 4.508 1 96.88 125 HIS B O 1
ATOM 2488 N N . ALA B 1 126 ? -0.765 31.859 4.859 1 95.38 126 ALA B N 1
ATOM 2489 C CA . ALA B 1 126 ? -0.316 32.812 5.887 1 95.38 126 ALA B CA 1
ATOM 2490 C C . ALA B 1 126 ? 0.356 32.062 7.043 1 95.38 126 ALA B C 1
ATOM 2492 O O . ALA B 1 126 ? 1.349 32.531 7.598 1 95.38 126 ALA B O 1
ATOM 2493 N N . SER B 1 127 ? -0.099 30.844 7.336 1 94.88 127 SER B N 1
ATOM 2494 C CA . SER B 1 127 ? 0.428 30.078 8.461 1 94.88 127 SER B CA 1
ATOM 2495 C C . SER B 1 127 ? 1.526 29.125 8.016 1 94.88 127 SER B C 1
ATOM 2497 O O . SER B 1 127 ? 2.082 28.391 8.828 1 94.88 127 SER B O 1
ATOM 2499 N N . GLY B 1 128 ? 1.821 29.078 6.77 1 96.81 128 GLY B N 1
ATOM 2500 C CA . GLY B 1 128 ? 2.641 28.031 6.188 1 96.81 128 GLY B CA 1
ATOM 2501 C C . GLY B 1 128 ? 4.094 28.094 6.617 1 96.81 128 GLY B C 1
ATOM 2502 O O . GLY B 1 128 ? 4.809 27.094 6.574 1 96.81 128 GLY B O 1
ATOM 2503 N N . ALA B 1 129 ? 4.527 29.219 7.051 1 94.88 129 ALA B N 1
ATOM 2504 C CA . ALA B 1 129 ? 5.938 29.438 7.34 1 94.88 129 ALA B CA 1
ATOM 2505 C C . ALA B 1 129 ? 6.43 28.516 8.445 1 94.88 129 ALA B C 1
ATOM 2507 O O . ALA B 1 129 ? 7.605 28.141 8.484 1 94.88 129 ALA B O 1
ATOM 2508 N N . ARG B 1 130 ? 5.582 28.047 9.273 1 95.12 130 ARG B N 1
ATOM 2509 C CA . ARG B 1 130 ? 5.98 27.234 10.422 1 95.12 130 ARG B CA 1
ATOM 2510 C C . ARG B 1 130 ? 5.902 25.75 10.094 1 95.12 130 ARG B C 1
ATOM 2512 O O . ARG B 1 130 ? 6.188 24.906 10.953 1 95.12 130 ARG B O 1
ATOM 2519 N N . TYR B 1 131 ? 5.617 25.469 8.852 1 97.81 131 TYR B N 1
ATOM 2520 C CA . TYR B 1 131 ? 5.398 24.078 8.484 1 97.81 131 TYR B CA 1
ATOM 2521 C C . TYR B 1 131 ? 6.359 23.641 7.387 1 97.81 131 TYR B C 1
ATOM 2523 O O . TYR B 1 131 ? 5.992 22.859 6.5 1 97.81 131 TYR B O 1
ATOM 2531 N N . THR B 1 132 ? 7.539 24.141 7.453 1 95.25 132 THR B N 1
ATOM 2532 C CA . THR B 1 132 ? 8.57 23.781 6.488 1 95.25 132 THR B CA 1
ATOM 2533 C C . THR B 1 132 ? 9.094 22.375 6.754 1 95.25 132 THR B C 1
ATOM 2535 O O . THR B 1 132 ? 9.148 21.938 7.902 1 95.25 132 THR B O 1
ATOM 2538 N N . LEU B 1 133 ? 9.312 21.703 5.629 1 88.31 133 LEU B N 1
ATOM 2539 C CA . LEU B 1 133 ? 9.922 20.391 5.703 1 88.31 133 LEU B CA 1
ATOM 2540 C C . LEU B 1 133 ? 11.406 20.453 5.348 1 88.31 133 LEU B C 1
ATOM 2542 O O . LEU B 1 133 ? 11.812 21.281 4.527 1 88.31 133 LEU B O 1
ATOM 2546 N N . ALA B 1 134 ? 12.07 19.531 6.078 1 82.12 134 ALA B N 1
ATOM 2547 C CA . ALA B 1 134 ? 13.469 19.359 5.699 1 82.12 134 ALA B CA 1
ATOM 2548 C C . ALA B 1 134 ? 13.586 18.719 4.316 1 82.12 134 ALA B C 1
ATOM 2550 O O . ALA B 1 134 ? 12.602 18.656 3.57 1 82.12 134 ALA B O 1
ATOM 2551 N N . THR B 1 135 ? 14.711 18.188 3.979 1 88.69 135 THR B N 1
ATOM 2552 C CA . THR B 1 135 ? 14.992 17.531 2.715 1 88.69 135 THR B CA 1
ATOM 2553 C C . THR B 1 135 ? 14.055 16.344 2.502 1 88.69 135 THR B C 1
ATOM 2555 O O . THR B 1 135 ? 13.688 15.656 3.457 1 88.69 135 THR B O 1
ATOM 2558 N N . ASN B 1 136 ? 13.656 16.281 1.225 1 94.88 136 ASN B N 1
ATOM 2559 C CA . ASN B 1 136 ? 12.82 15.133 0.862 1 94.88 136 ASN B CA 1
ATOM 2560 C C . ASN B 1 136 ? 13.594 13.82 0.937 1 94.88 136 ASN B C 1
ATOM 2562 O O . ASN B 1 136 ? 14.336 13.477 0.011 1 94.88 136 ASN B O 1
ATOM 2566 N N . VAL B 1 137 ? 13.359 13.109 1.909 1 96.88 137 VAL B N 1
ATOM 2567 C CA . VAL B 1 137 ? 14.094 11.859 2.111 1 96.88 137 VAL B CA 1
ATOM 2568 C C . VAL B 1 137 ? 13.414 10.727 1.354 1 96.88 137 VAL B C 1
ATOM 2570 O O . VAL B 1 137 ? 13.898 9.594 1.347 1 96.88 137 VAL B O 1
ATOM 2573 N N . PHE B 1 138 ? 12.273 11.016 0.69 1 97.81 138 PHE B N 1
ATOM 2574 C CA . PHE B 1 138 ? 11.492 9.961 0.056 1 97.81 138 PHE B CA 1
ATOM 2575 C C . PHE B 1 138 ? 11.75 9.922 -1.444 1 97.81 138 PHE B C 1
ATOM 2577 O O . PHE B 1 138 ? 10.992 9.305 -2.195 1 97.81 138 PHE B O 1
ATOM 2584 N N . THR B 1 139 ? 12.789 10.547 -1.912 1 96.88 139 THR B N 1
ATOM 2585 C CA . THR B 1 139 ? 13.062 10.602 -3.344 1 96.88 139 THR B CA 1
ATOM 2586 C C . THR B 1 139 ? 13.273 9.195 -3.904 1 96.88 139 THR B C 1
ATOM 2588 O O . THR B 1 139 ? 13.016 8.945 -5.082 1 96.88 139 THR B O 1
ATOM 2591 N N . ASP B 1 140 ? 13.672 8.273 -3.064 1 96.81 140 ASP B N 1
ATOM 2592 C CA . ASP B 1 140 ? 13.938 6.914 -3.52 1 96.81 140 ASP B CA 1
ATOM 2593 C C . ASP B 1 140 ? 12.828 5.961 -3.088 1 96.81 140 ASP B C 1
ATOM 2595 O O . ASP B 1 140 ? 12.969 4.742 -3.199 1 96.81 140 ASP B O 1
ATOM 2599 N N . TRP B 1 141 ? 11.781 6.453 -2.543 1 97.75 141 TRP B N 1
ATOM 2600 C CA . TRP B 1 141 ? 10.594 5.668 -2.227 1 97.75 141 TRP B CA 1
ATOM 2601 C C . TRP B 1 141 ? 9.641 5.613 -3.416 1 97.75 141 TRP B C 1
ATOM 2603 O O . TRP B 1 141 ? 9.281 6.652 -3.977 1 97.75 141 TRP B O 1
ATOM 2613 N N . LYS B 1 142 ? 9.281 4.445 -3.797 1 97.38 142 LYS B N 1
ATOM 2614 C CA . LYS B 1 142 ? 8.281 4.23 -4.848 1 97.38 142 LYS B CA 1
ATOM 2615 C C . LYS B 1 142 ? 7.199 3.262 -4.391 1 97.38 142 LYS B C 1
ATOM 2617 O O . LYS B 1 142 ? 7.496 2.244 -3.762 1 97.38 142 LYS B O 1
ATOM 2622 N N . ALA B 1 143 ? 6 3.602 -4.738 1 97.19 143 ALA B N 1
ATOM 2623 C CA . ALA B 1 143 ? 4.898 2.713 -4.387 1 97.19 143 ALA B CA 1
ATOM 2624 C C . ALA B 1 143 ? 5.117 1.313 -4.957 1 97.19 143 ALA B C 1
ATOM 2626 O O . ALA B 1 143 ? 4.727 0.318 -4.344 1 97.19 143 ALA B O 1
ATOM 2627 N N . ALA B 1 144 ? 5.781 1.202 -6.035 1 96.38 144 ALA B N 1
ATOM 2628 C CA . ALA B 1 144 ? 5.988 -0.064 -6.734 1 96.38 144 ALA B CA 1
ATOM 2629 C C . ALA B 1 144 ? 6.949 -0.965 -5.961 1 96.38 144 ALA B C 1
ATOM 2631 O O . ALA B 1 144 ? 7.02 -2.17 -6.215 1 96.38 144 ALA B O 1
ATOM 2632 N N . GLN B 1 145 ? 7.648 -0.392 -5.055 1 97.56 145 GLN B N 1
ATOM 2633 C CA . GLN B 1 145 ? 8.562 -1.197 -4.25 1 97.56 145 GLN B CA 1
ATOM 2634 C C . GLN B 1 145 ? 7.797 -2.217 -3.408 1 97.56 145 GLN B C 1
ATOM 2636 O O . GLN B 1 145 ? 8.391 -3.154 -2.871 1 97.56 145 GLN B O 1
ATOM 2641 N N . ARG B 1 146 ? 6.465 -2.08 -3.371 1 97.62 146 ARG B N 1
ATOM 2642 C CA . ARG B 1 146 ? 5.613 -3.053 -2.693 1 97.62 146 ARG B CA 1
ATOM 2643 C C . ARG B 1 146 ? 5.688 -4.414 -3.375 1 97.62 146 ARG B C 1
ATOM 2645 O O . ARG B 1 146 ? 5.324 -5.434 -2.781 1 97.62 146 ARG B O 1
ATOM 2652 N N . TYR B 1 147 ? 6.262 -4.445 -4.516 1 97.44 147 TYR B N 1
ATOM 2653 C CA . TYR B 1 147 ? 6.359 -5.699 -5.254 1 97.44 147 TYR B CA 1
ATOM 2654 C C . TYR B 1 147 ? 7.773 -6.266 -5.184 1 97.44 147 TYR B C 1
ATOM 2656 O O . TYR B 1 147 ? 8.039 -7.352 -5.699 1 97.44 147 TYR B O 1
ATOM 2664 N N . SER B 1 148 ? 8.703 -5.574 -4.559 1 97.25 148 SER B N 1
ATOM 2665 C CA . SER B 1 148 ? 10.109 -5.953 -4.547 1 97.25 148 SER B CA 1
ATOM 2666 C C . SER B 1 148 ? 10.398 -6.965 -3.445 1 97.25 148 SER B C 1
ATOM 2668 O O . SER B 1 148 ? 9.617 -7.117 -2.51 1 97.25 148 SER B O 1
ATOM 2670 N N . HIS B 1 149 ? 11.508 -7.602 -3.566 1 97.88 149 HIS B N 1
ATOM 2671 C CA . HIS B 1 149 ? 11.953 -8.562 -2.561 1 97.88 149 HIS B CA 1
ATOM 2672 C C . HIS B 1 149 ? 12.297 -7.863 -1.25 1 97.88 149 HIS B C 1
ATOM 2674 O O . HIS B 1 149 ? 12.914 -6.793 -1.256 1 97.88 149 HIS B O 1
ATOM 2680 N N . ARG B 1 150 ? 11.969 -8.531 -0.171 1 98.19 150 ARG B N 1
ATOM 2681 C CA . ARG B 1 150 ? 12.172 -7.938 1.146 1 98.19 150 ARG B CA 1
ATOM 2682 C C . ARG B 1 150 ? 13.656 -7.762 1.444 1 98.19 150 ARG B C 1
ATOM 2684 O O . ARG B 1 150 ? 14.031 -6.891 2.23 1 98.19 150 ARG B O 1
ATOM 2691 N N . ARG B 1 151 ? 14.523 -8.484 0.788 1 97.69 151 ARG B N 1
ATOM 2692 C CA . ARG B 1 151 ? 15.953 -8.43 1.068 1 97.69 151 ARG B CA 1
ATOM 2693 C C . ARG B 1 151 ? 16.516 -7.039 0.784 1 97.69 151 ARG B C 1
ATOM 2695 O O . ARG B 1 151 ? 17.484 -6.609 1.423 1 97.69 151 ARG B O 1
ATOM 2702 N N . HIS B 1 152 ? 15.945 -6.371 -0.197 1 97.38 152 HIS B N 1
ATOM 2703 C CA . HIS B 1 152 ? 16.406 -5.027 -0.524 1 97.38 152 HIS B CA 1
ATOM 2704 C C . HIS B 1 152 ? 16.281 -4.094 0.673 1 97.38 152 HIS B C 1
ATOM 2706 O O . HIS B 1 152 ? 17.094 -3.178 0.843 1 97.38 152 HIS B O 1
ATOM 2712 N N . PHE B 1 153 ? 15.32 -4.371 1.502 1 98.19 153 PHE B N 1
ATOM 2713 C CA . PHE B 1 153 ? 15.062 -3.547 2.678 1 98.19 153 PHE B CA 1
ATOM 2714 C C . PHE B 1 153 ? 15.875 -4.035 3.869 1 98.19 153 PHE B C 1
ATOM 2716 O O . PHE B 1 153 ? 16.375 -3.23 4.66 1 98.19 153 PHE B O 1
ATOM 2723 N N . ASP B 1 154 ? 16.016 -5.305 3.938 1 96.94 154 ASP B N 1
ATOM 2724 C CA . ASP B 1 154 ? 16.844 -5.891 4.988 1 96.94 154 ASP B CA 1
ATOM 2725 C C . ASP B 1 154 ? 18.281 -5.43 4.871 1 96.94 154 ASP B C 1
ATOM 2727 O O . ASP B 1 154 ? 18.969 -5.215 5.883 1 96.94 154 ASP B O 1
ATOM 2731 N N . GLN B 1 155 ? 18.688 -5.246 3.697 1 96.5 155 GLN B N 1
ATOM 2732 C CA . GLN B 1 155 ? 20.078 -4.938 3.436 1 96.5 155 GLN B CA 1
ATOM 2733 C C . GLN B 1 155 ? 20.344 -3.432 3.498 1 96.5 155 GLN B C 1
ATOM 2735 O O . GLN B 1 155 ? 21.484 -2.994 3.588 1 96.5 155 GLN B O 1
ATOM 2740 N N . ASP B 1 156 ? 19.312 -2.695 3.387 1 96.44 156 ASP B N 1
ATOM 2741 C CA . ASP B 1 156 ? 19.438 -1.242 3.422 1 96.44 156 ASP B CA 1
ATOM 2742 C C . ASP B 1 156 ? 18.547 -0.639 4.5 1 96.44 156 ASP B C 1
ATOM 2744 O O . ASP B 1 156 ? 17.688 0.207 4.207 1 96.44 156 ASP B O 1
ATOM 2748 N N . ARG B 1 157 ? 18.812 -0.934 5.68 1 97.69 157 ARG B N 1
ATOM 2749 C CA . ARG B 1 157 ? 17.984 -0.5 6.805 1 97.69 157 ARG B CA 1
ATOM 2750 C C . ARG B 1 157 ? 18.125 1 7.043 1 97.69 157 ARG B C 1
ATOM 2752 O O . ARG B 1 157 ? 17.234 1.636 7.598 1 97.69 157 ARG B O 1
ATOM 2759 N N . ASP B 1 158 ? 19.234 1.561 6.672 1 97.75 158 ASP B N 1
ATOM 2760 C CA . ASP B 1 158 ? 19.422 3.002 6.809 1 97.75 158 ASP B CA 1
ATOM 2761 C C . ASP B 1 158 ? 18.375 3.768 6.004 1 97.75 158 ASP B C 1
ATOM 2763 O O . ASP B 1 158 ? 17.875 4.805 6.445 1 97.75 158 ASP B O 1
ATOM 2767 N N . ARG B 1 159 ? 18.125 3.254 4.859 1 97.62 159 ARG B N 1
ATOM 2768 C CA . ARG B 1 159 ? 17.094 3.859 4.027 1 97.62 159 ARG B CA 1
ATOM 2769 C C . ARG B 1 159 ? 15.727 3.803 4.715 1 97.62 159 ARG B C 1
ATOM 2771 O O . ARG B 1 159 ? 14.984 4.789 4.719 1 97.62 159 ARG B O 1
ATOM 2778 N N . VAL B 1 160 ? 15.414 2.662 5.27 1 98.69 160 VAL B N 1
ATOM 2779 C CA . VAL B 1 160 ? 14.156 2.508 5.996 1 98.69 160 VAL B CA 1
ATOM 2780 C C . VAL B 1 160 ? 14.109 3.488 7.164 1 98.69 160 VAL B C 1
ATOM 2782 O O . VAL B 1 160 ? 13.086 4.129 7.402 1 98.69 160 VAL B O 1
ATOM 2785 N N . GLN B 1 161 ? 15.203 3.605 7.855 1 98.56 161 GLN B N 1
ATOM 2786 C CA . GLN B 1 161 ? 15.281 4.523 8.992 1 98.56 161 GLN B CA 1
ATOM 2787 C C . GLN B 1 161 ? 15.109 5.969 8.539 1 98.56 161 GLN B C 1
ATOM 2789 O O . GLN B 1 161 ? 14.484 6.77 9.242 1 98.56 161 GLN B O 1
ATOM 2794 N N . ALA B 1 162 ? 15.656 6.297 7.438 1 98.44 162 ALA B N 1
ATOM 2795 C CA . ALA B 1 162 ? 15.492 7.645 6.902 1 98.44 162 ALA B CA 1
ATOM 2796 C C . ALA B 1 162 ? 14.023 7.938 6.59 1 98.44 162 ALA B C 1
ATOM 2798 O O . ALA B 1 162 ? 13.531 9.031 6.883 1 98.44 162 ALA B O 1
ATOM 2799 N N . HIS B 1 163 ? 13.375 6.984 6.004 1 98.75 163 HIS B N 1
ATOM 2800 C CA . HIS B 1 163 ? 11.961 7.148 5.699 1 98.75 163 HIS B CA 1
ATOM 2801 C C . HIS B 1 163 ? 11.133 7.227 6.977 1 98.75 163 HIS B C 1
ATOM 2803 O O . HIS B 1 163 ? 10.18 8.008 7.055 1 98.75 163 HIS B O 1
ATOM 2809 N N . ARG B 1 164 ? 11.5 6.441 7.926 1 98.81 164 ARG B N 1
ATOM 2810 C CA . ARG B 1 164 ? 10.844 6.531 9.227 1 98.81 164 ARG B CA 1
ATOM 2811 C C . ARG B 1 164 ? 10.992 7.926 9.82 1 98.81 164 ARG B C 1
ATOM 2813 O O . ARG B 1 164 ? 10.016 8.508 10.297 1 98.81 164 ARG B O 1
ATOM 2820 N N . ALA B 1 165 ? 12.148 8.391 9.805 1 98.5 165 ALA B N 1
ATOM 2821 C CA . ALA B 1 165 ? 12.414 9.727 10.328 1 98.5 165 ALA B CA 1
ATOM 2822 C C . ALA B 1 165 ? 11.633 10.781 9.547 1 98.5 165 ALA B C 1
ATOM 2824 O O . ALA B 1 165 ? 11.109 11.734 10.133 1 98.5 165 ALA B O 1
ATOM 2825 N N . GLY B 1 166 ? 11.609 10.617 8.258 1 98.25 166 GLY B N 1
ATOM 2826 C CA . GLY B 1 166 ? 10.82 11.531 7.445 1 98.25 166 GLY B CA 1
ATOM 2827 C C . GLY B 1 166 ? 9.344 11.516 7.793 1 98.25 166 GLY B C 1
ATOM 2828 O O . GLY B 1 166 ? 8.719 12.57 7.926 1 98.25 166 GLY B O 1
ATOM 2829 N N . ALA B 1 167 ? 8.82 10.336 7.945 1 98.69 167 ALA B N 1
ATOM 2830 C CA . ALA B 1 167 ? 7.422 10.203 8.328 1 98.69 167 ALA B CA 1
ATOM 2831 C C . ALA B 1 167 ? 7.172 10.789 9.719 1 98.69 167 ALA B C 1
ATOM 2833 O O . ALA B 1 167 ? 6.133 11.406 9.961 1 98.69 167 ALA B O 1
ATOM 2834 N N . ASP B 1 168 ? 8.102 10.594 10.578 1 98.56 168 ASP B N 1
ATOM 2835 C CA . ASP B 1 168 ? 8 11.156 11.922 1 98.56 168 ASP B CA 1
ATOM 2836 C C . ASP B 1 168 ? 8.016 12.688 11.875 1 98.56 168 ASP B C 1
ATOM 2838 O O . ASP B 1 168 ? 7.328 13.344 12.664 1 98.56 168 ASP B O 1
ATOM 2842 N N . GLY B 1 169 ? 8.828 13.195 11.023 1 98.12 169 GLY B N 1
ATOM 2843 C CA . GLY B 1 169 ? 8.805 14.633 10.82 1 98.12 169 GLY B CA 1
ATOM 2844 C C . GLY B 1 169 ? 7.441 15.156 10.398 1 98.12 169 GLY B C 1
ATOM 2845 O O . GLY B 1 169 ? 6.969 16.172 10.922 1 98.12 169 GLY B O 1
ATOM 2846 N N . VAL B 1 170 ? 6.832 14.492 9.5 1 98.5 170 VAL B N 1
ATOM 2847 C CA . VAL B 1 170 ? 5.496 14.883 9.047 1 98.5 170 VAL B CA 1
ATOM 2848 C C . VAL B 1 170 ? 4.504 14.75 10.203 1 98.5 170 VAL B C 1
ATOM 2850 O O . VAL B 1 170 ? 3.633 15.602 10.383 1 98.5 170 VAL B O 1
ATOM 2853 N N . ARG B 1 171 ? 4.652 13.703 10.953 1 98.62 171 ARG B N 1
ATOM 2854 C CA . ARG B 1 171 ? 3.822 13.531 12.141 1 98.62 171 ARG B CA 1
ATOM 2855 C C . ARG B 1 171 ? 3.969 14.719 13.094 1 98.62 171 ARG B C 1
ATOM 2857 O O . ARG B 1 171 ? 2.988 15.172 13.68 1 98.62 171 ARG B O 1
ATOM 2864 N N . GLY B 1 172 ? 5.164 15.133 13.258 1 98.25 172 GLY B N 1
ATOM 2865 C CA . GLY B 1 172 ? 5.398 16.312 14.07 1 98.25 172 GLY B CA 1
ATOM 2866 C C . GLY B 1 172 ? 4.66 17.547 13.562 1 98.25 172 GLY B C 1
ATOM 2867 O O . GLY B 1 172 ? 4.086 18.297 14.352 1 98.25 172 GLY B O 1
ATOM 2868 N N . LEU B 1 173 ? 4.707 17.75 12.281 1 98.44 173 LEU B N 1
ATOM 2869 C CA . LEU B 1 173 ? 4.004 18.891 11.695 1 98.44 173 LEU B CA 1
ATOM 2870 C C . LEU B 1 173 ? 2.496 18.75 11.898 1 98.44 173 LEU B C 1
ATOM 2872 O O . LEU B 1 173 ? 1.813 19.75 12.164 1 98.44 173 LEU B O 1
ATOM 2876 N N . ILE B 1 174 ? 1.996 17.594 11.766 1 98.81 174 ILE B N 1
ATOM 2877 C CA . ILE B 1 174 ? 0.581 17.344 12.023 1 98.81 174 ILE B CA 1
ATOM 2878 C C . ILE B 1 174 ? 0.247 17.688 13.469 1 98.81 174 ILE B C 1
ATOM 2880 O O . ILE B 1 174 ? -0.754 18.359 13.742 1 98.81 174 ILE B O 1
ATOM 2884 N N . GLY B 1 175 ? 1.082 17.188 14.367 1 98.62 175 GLY B N 1
ATOM 2885 C CA . GLY B 1 175 ? 0.89 17.531 15.773 1 98.62 175 GLY B CA 1
ATOM 2886 C C . GLY B 1 175 ? 0.889 19.031 16.031 1 98.62 175 GLY B C 1
ATOM 2887 O O . GLY B 1 175 ? 0.058 19.531 16.781 1 98.62 175 GLY B O 1
ATOM 2888 N N . GLN B 1 176 ? 1.771 19.688 15.422 1 98.38 176 GLN B N 1
ATOM 2889 C CA . GLN B 1 176 ? 1.836 21.141 15.539 1 98.38 176 GLN B CA 1
ATOM 2890 C C . GLN B 1 176 ? 0.563 21.797 15.008 1 98.38 176 GLN B C 1
ATOM 2892 O O . GLN B 1 176 ? 0.016 22.703 15.641 1 98.38 176 GLN B O 1
ATOM 2897 N N . ALA B 1 177 ? 0.187 21.375 13.836 1 98.62 177 ALA B N 1
ATOM 2898 C CA . ALA B 1 177 ? -1.012 21.938 13.211 1 98.62 177 ALA B CA 1
ATOM 2899 C C . ALA B 1 177 ? -2.232 21.75 14.109 1 98.62 177 ALA B C 1
ATOM 2901 O O . ALA B 1 177 ? -3.092 22.625 14.188 1 98.62 177 ALA B O 1
ATOM 2902 N N . GLU B 1 178 ? -2.318 20.656 14.742 1 98.56 178 GLU B N 1
ATOM 2903 C CA . GLU B 1 178 ? -3.42 20.406 15.664 1 98.56 178 GLU B CA 1
ATOM 2904 C C . GLU B 1 178 ? -3.34 21.328 16.891 1 98.56 178 GLU B C 1
ATOM 2906 O O . GLU B 1 178 ? -4.348 21.906 17.297 1 98.56 178 GLU B O 1
ATOM 2911 N N . ARG B 1 179 ? -2.18 21.453 17.375 1 98.25 179 ARG B N 1
ATOM 2912 C CA . ARG B 1 179 ? -1.986 22.297 18.547 1 98.25 179 ARG B CA 1
ATOM 2913 C C . ARG B 1 179 ? -2.299 23.75 18.234 1 98.25 179 ARG B C 1
ATOM 2915 O O . ARG B 1 179 ? -2.828 24.484 19.078 1 98.25 179 ARG B O 1
ATOM 2922 N N . GLU B 1 180 ? -2.059 24.109 17.031 1 97.44 180 GLU B N 1
ATOM 2923 C CA . GLU B 1 180 ? -2.211 25.516 16.641 1 97.44 180 GLU B CA 1
ATOM 2924 C C . GLU B 1 180 ? -3.588 25.766 16.047 1 97.44 180 GLU B C 1
ATOM 2926 O O . GLU B 1 180 ? -3.902 26.906 15.664 1 97.44 180 GLU B O 1
ATOM 2931 N N . GLY B 1 181 ? -4.367 24.812 15.914 1 97.06 181 GLY B N 1
ATOM 2932 C CA . GLY B 1 181 ? -5.746 24.969 15.484 1 97.06 181 GLY B CA 1
ATOM 2933 C C . GLY B 1 181 ? -5.906 24.969 13.977 1 97.06 181 GLY B C 1
ATOM 2934 O O . GLY B 1 181 ? -6.961 25.344 13.461 1 97.06 181 GLY B O 1
ATOM 2935 N N . LEU B 1 182 ? -4.859 24.594 13.258 1 97.12 182 LEU B N 1
ATOM 2936 C CA . LEU B 1 182 ? -4.926 24.516 11.805 1 97.12 182 LEU B CA 1
ATOM 2937 C C . LEU B 1 182 ? -5.68 23.266 11.359 1 97.12 182 LEU B C 1
ATOM 2939 O O . LEU B 1 182 ? -6.227 23.219 10.258 1 97.12 182 LEU B O 1
ATOM 2943 N N . LEU B 1 183 ? -5.484 22.266 12.242 1 96.69 183 LEU B N 1
ATOM 2944 C CA . LEU B 1 183 ? -6.211 21.016 12.023 1 96.69 183 LEU B CA 1
ATOM 2945 C C . LEU B 1 183 ? -7.164 20.719 13.172 1 96.69 183 LEU B C 1
ATOM 2947 O O . LEU B 1 183 ? -6.949 21.188 14.297 1 96.69 183 LEU B O 1
#

Sequence (366 aa):
MRERKAKREKTGTPASTAGVRRWTIALVFAARPTRLGQGAMNQGTMDMDTDFLDAHRRHWEDAELLYETARWANADHLYGIAAECGLKRLMLAFGMPVKNGEPDHRDRRHVDEIWARYEAYRSGHASGARYTLATNVFTDWKAAQRYSHRRHFDQDRDRVQAHRAGADGVRGLIGQAEREGLLMRERKAKREKTGTPASTAGVRRWTIALVFAARPTRLGQGAMNQGTMDMDTDFLDAHRRHWEDAELLYETARWANADHLYGIAAECGLKRLMLAFGMPVKNGEPDHRDRRHVDEIWARYEAYRSGHASGARYTLATNVFTDWKAAQRYSHRRHFDQDRDRVQAHRAGADGVRGLIGQAEREGLL

Secondary structure (DSSP, 8-state):
-----------------------------------------------PPB-HHHHHHHHHHHHHHHHHTT-HHHHHHHHHHHHHHHHHHHHHHTT--EETTEE-GGG---TTT-HHHHHHHHHHSTTGGGG-----TTTT--GGGGGB-THHHHS-HHHHHHHHHHHHHHHHHHHHHHHTT--/-----------------------------------------------PPB-HHHHHHHHHHHHHHHHHTT-HHHHHHHHHHHHHHHHHHHHHHTT--EETTEE-GGG---TTT-HHHHHHHHHHSTTGGGG-----TTTT--GGGGGB-THHHHS-HHHHHHHHHHHHHHHHHHHHHHHTT--

Radius of gyration: 42.02 Å; Cα contacts (8 Å, |Δi|>4): 368; chains: 2; bounding box: 198×98×82 Å

Solvent-accessible surface area (backbone atoms only — not comparable to full-atom values): 21266 Å² total; per-residue (Å²): 139,83,82,79,81,77,80,78,76,80,79,79,76,78,81,79,78,78,74,78,76,75,76,73,73,73,74,72,72,76,72,70,78,71,74,72,69,74,65,64,70,69,73,54,63,70,76,66,61,71,26,34,59,53,20,14,51,50,27,41,55,53,15,49,53,30,45,77,68,71,36,45,45,63,15,39,53,26,19,45,50,13,28,33,23,36,48,50,41,50,26,45,64,42,61,53,63,63,58,96,82,34,61,48,73,88,68,70,52,56,49,46,64,34,58,66,58,40,48,55,30,29,72,71,27,94,74,23,79,82,62,74,73,75,80,78,66,34,68,74,52,54,82,70,56,70,34,17,39,52,60,66,31,70,74,35,49,66,59,41,51,44,33,46,51,49,23,50,50,38,49,50,48,51,52,49,32,42,74,70,62,68,88,137,84,81,77,80,76,78,83,80,78,77,76,78,82,79,81,79,76,79,78,77,74,76,73,75,75,74,76,72,75,73,70,78,69,74,70,68,73,63,64,69,70,74,55,64,70,76,66,59,71,26,34,60,53,20,15,51,50,27,39,55,52,15,49,54,30,44,76,68,70,37,45,46,62,14,39,53,25,19,45,50,12,27,33,23,35,48,51,39,52,27,44,65,42,61,53,64,64,58,96,82,34,61,48,73,89,68,68,51,54,50,46,64,33,58,67,59,42,47,56,29,29,72,72,27,94,73,23,79,83,61,72,74,76,81,76,66,34,68,72,51,54,82,70,54,68,34,19,40,52,62,66,30,69,74,36,49,66,58,41,50,45,34,45,51,47,23,50,51,37,48,50,48,52,53,48,32,43,74,69,63,67,88

Foldseek 3Di:
DDDPPPPPPPPDDPDDPPPPPPPPPPPPPPPDPPPPPCPVPCVVVPPPADDLVVLLVVLLVVLVVCVVVVNQQSSLLSLQSNLLSLLVVVLVLLPQDDDPRHGDPQCPDTLLRNQVVSCVSLVNHPNSVVQDDDDSLCVVPDNCSNVPDSVVCVVCVVSSVSSSVRSVSSVVSSVVCVVVVSD/DPPDPPPDDPPPDPPPPPDPPPPPPPPPPPPDPPPPPCPVPCVVVPPPADDLVVLLVVLLVVLVVCVVVVNQQSSLLSLQSNLLSLLVVVLVLLPQDDDPRHGDPQCPDTLLRNQVVSCVSLVNHPNSVVQDDDDSLCVVPDNCSNVPDSVVCVVCVVSSVSSSVRSVSSVVSSVVCVVVVSD

Nearest PDB structures (foldseek):
  1wol-assembly1_A  TM=4.654E-01  e=7.755E-01  Sulfurisphaera tokodaii str. 7
  2q00-assembly2_B  TM=4.580E-01  e=3.318E+00  Saccharolobus solfataricus P2
  1wol-assembly1_A  TM=4.654E-01  e=7.769E-01  Sulfurisphaera tokodaii str. 7
  2q00-assembly2_B  TM=4.578E-01  e=3.322E+00  Saccharolobus solfataricus P2

Organism: Azotobacter vinelandii (strain DJ / ATCC BAA-1303) (NCBI:txid322710)

pLDDT: mean 79.66, std 29.55, range [23.06, 98.94]